Protein AF-A0A5M3WF74-F1 (afdb_monomer_lite)

Foldseek 3Di:
DPPLPAAALLLLLLQLLVVLCVVLVHQLARVQVQLCVQQVDRGHSVNNVCSNPCPVVVHRDDDDPSSLVSSCVSSVHDSLSSQQGDPPHDQQHWYDDPPPRDIDGNVRSVVVSPCQDQDPVRQVVVQVVCVVVVDHDDHDHDDDDDPVPDDDDDDPPDDDDDDDPDPDPPPPPDCDPVSVVVVVVVVVVVVCVVDVDDDDDD

Radius of gyration: 21.27 Å; chains: 1; bounding box: 53×51×51 Å

InterPro domains:
  IPR001387 Cro/C1-type, helix-turn-helix domain [cd00093] (16-82)
  IPR010982 Lambda repressor-like, DNA-binding domain superfamily [G3DSA:1.10.260.40] (2-89)

Sequence (202 aa):
MSESSTWTVNEVVSYRLALARRRAGLTQEEAAARFSEATGRKWTKNSVGAAERAREVGRLREFNAEELVAFGRVFGVPVAFFLLPPDDTGKDQEFHLGPDGQTVTRLSLLSSVLLFRPSSLFVDDANAATRVHGLSWSPAHPSWYRPEDDFVPEEPGVEYEPPRPTPAADDAGVIDGAQRLEVLRLLDRIRRVVSPQDEPPF

Organism: NCBI:txid150177

Secondary structure (DSSP, 8-state):
-----PEEHHHHHHHHHHHHHHHTT--HHHHHHHHHHHHSS---HHHHHHHHTTTTTT------HHHHHHHHHHHT--GGGGGSPPTTS-TT-EEEETTTTEEEEHHHHHHHHS-S---HHHHHHHHHHHHTTT----PPP-----GGGS-PPPPTT----PPPPP---TTS----HHHHHHHHHHHHHHHHHHS-------

Structure (mmCIF, N/CA/C/O backbone):
data_AF-A0A5M3WF74-F1
#
_entry.id   AF-A0A5M3WF74-F1
#
loop_
_atom_site.group_PDB
_atom_site.id
_atom_site.type_symbol
_atom_site.label_atom_id
_atom_site.label_alt_id
_atom_site.label_comp_id
_atom_site.label_asym_id
_atom_site.label_entity_id
_atom_site.label_seq_id
_atom_site.pdbx_PDB_ins_code
_atom_site.Cartn_x
_atom_site.Cartn_y
_atom_site.Cartn_z
_atom_site.occupancy
_atom_site.B_iso_or_equiv
_atom_site.auth_seq_id
_atom_site.auth_comp_id
_atom_site.auth_asym_id
_atom_site.auth_atom_id
_atom_site.pdbx_PDB_model_num
ATOM 1 N N . MET A 1 1 ? -0.705 31.476 -9.603 1.00 29.88 1 MET A N 1
ATOM 2 C CA . MET A 1 1 ? 0.291 30.466 -9.200 1.00 29.88 1 MET A CA 1
ATOM 3 C C . MET A 1 1 ? -0.481 29.347 -8.533 1.00 29.88 1 MET A C 1
ATOM 5 O O . MET A 1 1 ? -0.881 29.511 -7.392 1.00 29.88 1 MET A O 1
ATOM 9 N N . SER A 1 2 ? -0.839 28.301 -9.276 1.00 32.81 2 SER A N 1
ATOM 10 C CA . SER A 1 2 ? -1.456 27.112 -8.683 1.00 32.81 2 SER A CA 1
ATOM 11 C C . SER A 1 2 ? -0.407 26.451 -7.796 1.00 32.81 2 SER A C 1
ATOM 13 O O . SER A 1 2 ? 0.645 26.079 -8.314 1.00 32.81 2 SER A O 1
ATOM 15 N N . GLU A 1 3 ? -0.654 26.368 -6.487 1.00 36.88 3 GLU A N 1
ATOM 16 C CA . GLU A 1 3 ? 0.154 25.548 -5.581 1.00 36.88 3 GLU A CA 1
ATOM 17 C C . GLU A 1 3 ? 0.319 24.170 -6.222 1.00 36.88 3 GLU A C 1
ATOM 19 O O . GLU A 1 3 ? -0.668 23.481 -6.491 1.00 36.88 3 GLU A O 1
ATOM 24 N N . SER A 1 4 ? 1.559 23.788 -6.538 1.00 45.41 4 SER A N 1
ATOM 25 C CA . SER A 1 4 ? 1.858 22.402 -6.862 1.00 45.41 4 SER A CA 1
ATOM 26 C C . SER A 1 4 ? 1.465 21.604 -5.627 1.00 45.41 4 SER A C 1
ATOM 28 O O . SER A 1 4 ? 2.114 21.693 -4.590 1.00 45.41 4 SER A O 1
ATOM 30 N N . SER A 1 5 ? 0.336 20.910 -5.706 1.00 60.53 5 SER A N 1
ATOM 31 C CA . SER A 1 5 ? -0.154 20.025 -4.660 1.00 60.53 5 SER A CA 1
ATOM 32 C C . SER A 1 5 ? 0.866 18.900 -4.497 1.00 60.53 5 SER A C 1
ATOM 34 O O . SER A 1 5 ? 0.754 17.874 -5.167 1.00 60.53 5 SER A O 1
ATOM 36 N N . THR A 1 6 ? 1.892 19.094 -3.676 1.00 74.06 6 THR A N 1
ATOM 37 C CA . THR A 1 6 ? 2.921 18.080 -3.473 1.00 74.06 6 THR A CA 1
ATOM 38 C C . THR A 1 6 ? 2.372 16.983 -2.575 1.00 74.06 6 THR A C 1
ATOM 40 O O . THR A 1 6 ? 1.818 17.255 -1.515 1.00 74.06 6 THR A O 1
ATOM 43 N N . TRP A 1 7 ? 2.473 15.742 -3.038 1.00 82.19 7 TRP A N 1
ATOM 44 C CA . TRP A 1 7 ? 2.015 14.561 -2.314 1.00 82.19 7 TRP A CA 1
ATOM 45 C C . TRP A 1 7 ? 3.193 13.937 -1.577 1.00 82.19 7 TRP A C 1
ATOM 47 O O . TRP A 1 7 ? 4.272 13.822 -2.138 1.00 82.19 7 TRP A O 1
ATOM 57 N N . THR A 1 8 ? 3.004 13.444 -0.368 1.00 88.75 8 THR A N 1
ATOM 58 C CA . THR A 1 8 ? 3.901 12.448 0.229 1.00 88.75 8 THR A CA 1
ATOM 59 C C . THR A 1 8 ? 3.524 11.051 -0.266 1.00 88.75 8 THR A C 1
ATOM 61 O O . THR A 1 8 ? 2.369 10.790 -0.616 1.00 88.75 8 THR A O 1
ATOM 64 N N . VAL A 1 9 ? 4.466 10.106 -0.254 1.00 89.00 9 VAL A N 1
ATOM 65 C CA . VAL A 1 9 ? 4.156 8.704 -0.603 1.00 89.00 9 VAL A CA 1
ATOM 66 C C . VAL A 1 9 ? 3.110 8.099 0.345 1.00 89.00 9 VAL A C 1
ATOM 68 O O . VAL A 1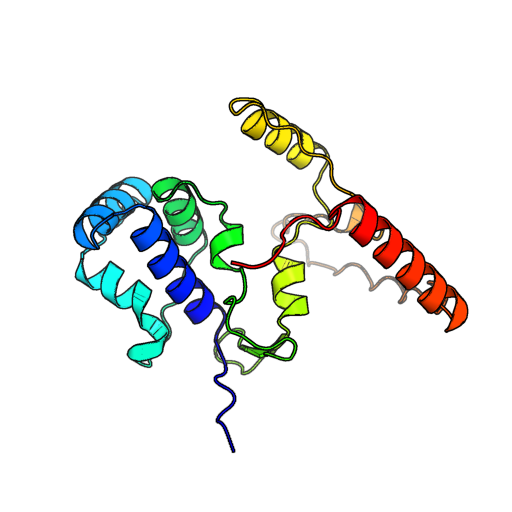 9 ? 2.234 7.358 -0.091 1.00 89.00 9 VAL A O 1
ATOM 71 N N . ASN A 1 10 ? 3.115 8.476 1.625 1.00 91.00 10 ASN A N 1
ATOM 72 C CA . ASN A 1 10 ? 2.077 8.048 2.567 1.00 91.00 10 ASN A CA 1
ATOM 73 C C . ASN A 1 10 ? 0.688 8.601 2.206 1.00 91.00 10 ASN A C 1
ATOM 75 O O . ASN A 1 10 ? -0.306 7.894 2.342 1.00 91.00 10 ASN A O 1
ATOM 79 N N . GLU A 1 11 ? 0.592 9.826 1.687 1.00 90.31 11 GLU A N 1
ATOM 80 C CA . GLU A 1 11 ? -0.683 10.355 1.187 1.00 90.31 11 GLU A CA 1
ATOM 81 C C . GLU A 1 11 ? -1.158 9.627 -0.074 1.00 90.31 11 GLU A C 1
ATOM 83 O O . GLU A 1 11 ? -2.366 9.450 -0.250 1.00 90.31 11 GLU A O 1
ATOM 88 N N . VAL A 1 12 ? -0.236 9.147 -0.919 1.00 90.81 12 VAL A N 1
ATOM 89 C CA . VAL A 1 12 ? -0.576 8.253 -2.040 1.00 90.81 12 VAL A CA 1
ATOM 90 C C . VAL A 1 12 ? -1.208 6.966 -1.511 1.00 90.81 12 VAL A C 1
ATOM 92 O O . VAL A 1 12 ? -2.287 6.585 -1.973 1.00 90.81 12 VAL A O 1
ATOM 95 N N . VAL A 1 13 ? -0.605 6.348 -0.489 1.00 93.81 13 VAL A N 1
ATOM 96 C CA . VAL A 1 13 ? -1.157 5.153 0.169 1.00 93.81 13 VAL A CA 1
ATOM 97 C C . VAL A 1 13 ? -2.540 5.440 0.754 1.00 93.81 13 VAL A C 1
ATOM 99 O O . VAL A 1 13 ? -3.473 4.684 0.491 1.00 93.81 13 VAL A O 1
ATOM 102 N N . SER A 1 14 ? -2.717 6.549 1.479 1.00 93.50 14 SER A N 1
ATOM 103 C CA . SER A 1 14 ? -4.014 6.969 2.031 1.00 93.50 14 SER A CA 1
ATOM 104 C C . SER A 1 14 ? -5.096 7.124 0.964 1.00 93.50 14 SER A C 1
ATOM 106 O O . SER A 1 14 ? -6.211 6.618 1.123 1.00 93.50 14 SER A O 1
ATOM 108 N N . TYR A 1 15 ? -4.769 7.786 -0.147 1.00 91.56 15 TYR A N 1
ATOM 109 C CA . TYR A 1 15 ? -5.686 7.963 -1.270 1.00 91.56 15 TYR A CA 1
ATOM 110 C C . TYR A 1 15 ? -6.065 6.624 -1.908 1.00 91.56 15 TYR A C 1
ATOM 112 O O . TYR A 1 15 ? -7.250 6.341 -2.119 1.00 91.56 15 TYR A O 1
ATOM 120 N N . ARG A 1 16 ? -5.075 5.764 -2.174 1.00 92.31 16 ARG A N 1
ATOM 121 C CA . ARG A 1 16 ? -5.304 4.438 -2.760 1.00 92.31 16 ARG A CA 1
ATOM 122 C C . ARG A 1 16 ? -6.073 3.524 -1.799 1.00 92.31 16 ARG A C 1
ATOM 124 O O . ARG A 1 16 ? -6.941 2.786 -2.257 1.00 92.31 16 ARG A O 1
ATOM 131 N N . LEU A 1 17 ? -5.858 3.629 -0.488 1.00 95.25 17 LEU A N 1
ATOM 132 C CA . LEU A 1 17 ? -6.633 2.934 0.546 1.00 95.25 17 LEU A CA 1
ATOM 133 C C . LEU A 1 17 ? -8.116 3.322 0.499 1.00 95.25 17 LEU A C 1
ATOM 135 O O . LEU A 1 17 ? -8.983 2.448 0.417 1.00 95.25 17 LEU A O 1
ATOM 139 N N . ALA A 1 18 ? -8.411 4.624 0.473 1.00 92.62 18 ALA A N 1
ATOM 140 C CA . ALA A 1 18 ? -9.782 5.119 0.370 1.00 92.62 18 ALA A CA 1
ATOM 141 C C . ALA A 1 18 ? -10.462 4.640 -0.924 1.00 92.62 18 ALA A C 1
ATOM 143 O O . ALA A 1 18 ? -11.626 4.230 -0.910 1.00 92.62 18 ALA A O 1
ATOM 144 N N . LEU A 1 19 ? -9.730 4.661 -2.040 1.00 88.25 19 LEU A N 1
ATOM 145 C CA . LEU A 1 19 ? -10.210 4.182 -3.332 1.00 88.25 19 LEU A CA 1
ATOM 146 C C . LEU A 1 19 ? -10.482 2.669 -3.322 1.00 88.25 19 LEU A C 1
ATOM 148 O O . LEU A 1 19 ? -11.546 2.248 -3.775 1.00 88.25 19 LEU A O 1
ATOM 152 N N . ALA A 1 20 ? -9.564 1.860 -2.786 1.00 88.69 20 ALA A N 1
ATOM 153 C CA . ALA A 1 20 ? -9.715 0.408 -2.683 1.00 88.69 20 ALA A CA 1
ATOM 154 C C . ALA A 1 20 ? -10.944 0.030 -1.850 1.00 88.69 20 ALA A C 1
ATOM 156 O O . ALA A 1 20 ? -11.772 -0.760 -2.306 1.00 88.69 20 ALA A O 1
ATOM 157 N N . ARG A 1 21 ? -11.129 0.660 -0.680 1.00 95.19 21 ARG A N 1
ATOM 158 C CA . ARG A 1 21 ? -12.307 0.412 0.161 1.00 95.19 21 ARG A CA 1
ATOM 159 C C . ARG A 1 21 ? -13.606 0.735 -0.573 1.00 95.19 21 ARG A C 1
ATOM 161 O O . ARG A 1 21 ? -14.539 -0.066 -0.541 1.00 95.19 21 ARG A O 1
ATOM 168 N N . ARG A 1 22 ? -13.674 1.898 -1.233 1.00 89.50 22 ARG A N 1
ATOM 169 C CA . ARG A 1 22 ? -14.864 2.313 -1.996 1.00 89.50 22 ARG A CA 1
ATOM 170 C C . ARG A 1 22 ? -15.169 1.338 -3.137 1.00 89.50 22 ARG A C 1
ATOM 172 O O . ARG A 1 22 ? -16.329 0.990 -3.316 1.00 89.50 22 ARG A O 1
ATOM 179 N N . ARG A 1 23 ? -14.147 0.854 -3.856 1.00 84.50 23 ARG A N 1
ATOM 180 C CA . ARG A 1 23 ? -14.294 -0.169 -4.912 1.00 84.50 23 ARG A CA 1
ATOM 181 C C . ARG A 1 23 ? -14.781 -1.512 -4.372 1.00 84.50 23 ARG A C 1
ATOM 183 O O . ARG A 1 23 ? -15.574 -2.171 -5.031 1.00 84.50 23 ARG A O 1
ATOM 190 N N . ALA A 1 24 ? -14.352 -1.886 -3.170 1.00 79.44 24 ALA A N 1
ATOM 191 C CA . ALA A 1 24 ? -14.816 -3.090 -2.488 1.00 79.44 24 ALA A CA 1
ATOM 192 C C . ALA A 1 24 ? -16.237 -2.957 -1.899 1.00 79.44 24 ALA A C 1
ATOM 194 O O . ALA A 1 24 ? -16.749 -3.923 -1.339 1.00 79.44 24 ALA A O 1
ATOM 195 N N . GLY A 1 25 ? -16.866 -1.775 -1.980 1.00 85.62 25 GLY A N 1
ATOM 196 C CA . GLY A 1 25 ? -18.206 -1.528 -1.439 1.00 85.62 25 GLY A CA 1
ATOM 197 C C . GLY A 1 25 ? -18.290 -1.583 0.089 1.00 85.62 25 GLY A C 1
ATOM 198 O O . GLY A 1 25 ? -19.386 -1.673 0.630 1.00 85.62 25 GLY A O 1
ATOM 199 N N . LEU A 1 26 ? -17.154 -1.531 0.792 1.00 88.19 26 LEU A N 1
ATOM 200 C CA . LEU A 1 26 ? -17.109 -1.678 2.246 1.00 88.19 26 LEU A CA 1
ATOM 201 C C . LEU A 1 26 ? -17.274 -0.334 2.948 1.00 88.19 26 LEU A C 1
ATOM 203 O O . LEU A 1 26 ? -16.684 0.679 2.563 1.00 88.19 26 LEU A O 1
ATOM 207 N N . THR A 1 27 ? -18.004 -0.327 4.053 1.00 94.12 27 THR A N 1
ATOM 208 C CA . THR A 1 27 ? -17.975 0.767 5.023 1.00 94.12 27 THR A CA 1
ATOM 209 C C . THR A 1 27 ? -16.634 0.793 5.768 1.00 94.12 27 THR A C 1
ATOM 211 O O . THR A 1 27 ? -15.878 -0.179 5.791 1.00 94.12 27 THR A O 1
ATOM 214 N N . GLN A 1 28 ? -16.309 1.923 6.403 1.00 95.12 28 GLN A N 1
ATOM 215 C CA . GLN A 1 28 ? -15.097 2.033 7.232 1.00 95.12 28 GLN A CA 1
ATOM 216 C C . GLN A 1 28 ? -15.119 1.079 8.436 1.00 95.12 28 GLN A C 1
ATOM 218 O O . GLN A 1 28 ? -14.067 0.665 8.910 1.00 95.12 28 GLN A O 1
ATOM 223 N N . GLU A 1 29 ? -16.306 0.733 8.930 1.00 96.12 29 GLU A N 1
ATOM 224 C CA . GLU A 1 29 ? -16.485 -0.195 10.046 1.00 96.12 29 GLU A CA 1
ATOM 225 C C . GLU A 1 29 ? -16.236 -1.645 9.621 1.00 96.12 29 GLU A C 1
ATOM 227 O O . GLU A 1 29 ? -15.467 -2.350 10.272 1.00 96.12 29 GLU A O 1
ATOM 232 N N . GLU A 1 30 ? -16.775 -2.061 8.474 1.00 94.06 30 GLU A N 1
ATOM 233 C CA . GLU A 1 30 ? -16.498 -3.383 7.901 1.00 94.06 30 GLU A CA 1
ATOM 234 C C . GLU A 1 30 ? -15.021 -3.538 7.523 1.00 94.06 30 GLU A C 1
ATOM 236 O O . GLU A 1 30 ? -14.415 -4.572 7.805 1.00 94.06 30 GLU A O 1
ATOM 241 N N . ALA A 1 31 ? -14.415 -2.503 6.930 1.00 96.06 31 ALA A N 1
ATOM 242 C CA . ALA A 1 31 ? -12.985 -2.500 6.634 1.00 96.06 31 ALA A CA 1
ATOM 243 C C . ALA A 1 31 ? -12.149 -2.633 7.918 1.00 96.06 31 ALA A C 1
ATOM 245 O O . ALA A 1 31 ? -11.220 -3.435 7.961 1.00 96.06 31 ALA A O 1
ATOM 246 N N . ALA A 1 32 ? -12.514 -1.918 8.987 1.00 97.44 32 ALA A N 1
ATOM 247 C CA . ALA A 1 32 ? -11.837 -2.020 10.277 1.00 97.44 32 ALA A CA 1
ATOM 248 C C . ALA A 1 32 ? -11.926 -3.430 10.882 1.00 97.44 32 ALA A C 1
ATOM 250 O O . ALA A 1 32 ? -10.927 -3.938 11.393 1.00 97.44 32 ALA A O 1
ATOM 251 N N . ALA A 1 33 ? -13.087 -4.085 10.800 1.00 97.56 33 ALA A N 1
ATOM 252 C CA . ALA A 1 33 ? -13.239 -5.463 11.263 1.00 97.56 33 ALA A CA 1
ATOM 253 C C . ALA A 1 33 ? -12.300 -6.412 10.496 1.00 97.56 33 ALA A C 1
ATOM 255 O O . ALA A 1 33 ? -11.523 -7.141 11.113 1.00 97.56 33 ALA A O 1
ATOM 256 N N . ARG A 1 34 ? -12.283 -6.321 9.159 1.00 97.50 34 ARG A N 1
ATOM 257 C CA . ARG A 1 34 ? -11.425 -7.158 8.301 1.00 97.50 34 ARG A CA 1
ATOM 258 C C . ARG A 1 34 ? -9.934 -6.889 8.500 1.00 97.50 34 ARG A C 1
ATOM 260 O O . ARG A 1 34 ? -9.142 -7.824 8.532 1.00 97.50 34 ARG A O 1
ATOM 267 N N . PHE A 1 35 ? -9.531 -5.629 8.664 1.00 97.25 35 PHE A N 1
ATOM 268 C CA . PHE A 1 35 ? -8.141 -5.295 8.985 1.00 97.25 35 PHE A CA 1
ATOM 269 C C . PHE A 1 35 ? -7.732 -5.821 10.353 1.00 97.25 35 PHE A C 1
ATOM 271 O O . PHE A 1 35 ? -6.596 -6.264 10.515 1.00 97.25 35 PHE A O 1
ATOM 278 N N . SER A 1 36 ? -8.642 -5.797 11.330 1.00 96.75 36 SER A N 1
ATOM 279 C CA . SER A 1 36 ? -8.344 -6.320 12.661 1.00 96.75 36 SER A CA 1
ATOM 280 C C . SER A 1 36 ? -8.064 -7.813 12.632 1.00 96.75 36 SER A C 1
ATOM 282 O O . SER A 1 36 ? -7.094 -8.270 13.229 1.00 96.75 36 SER A O 1
ATOM 284 N N . GLU A 1 37 ? -8.869 -8.554 11.875 1.00 95.81 37 GLU A N 1
ATOM 285 C CA . GLU A 1 37 ? -8.660 -9.979 11.636 1.00 95.81 37 GLU A CA 1
ATOM 286 C C . GLU A 1 37 ? -7.351 -10.244 10.875 1.00 95.81 37 GLU A C 1
ATOM 288 O O . GLU A 1 37 ? -6.552 -11.079 11.289 1.00 95.81 37 GLU A O 1
ATOM 293 N N . ALA A 1 38 ? -7.086 -9.494 9.800 1.00 93.88 38 ALA A N 1
ATOM 294 C CA . ALA A 1 38 ? -5.914 -9.710 8.953 1.00 93.88 38 ALA A CA 1
ATOM 295 C C . ALA A 1 38 ? -4.580 -9.339 9.625 1.00 93.88 38 ALA A C 1
ATOM 297 O O . ALA A 1 38 ? -3.559 -9.948 9.319 1.00 93.88 38 ALA A O 1
ATOM 298 N N . THR A 1 39 ? -4.574 -8.334 10.506 1.00 93.25 39 THR A N 1
ATOM 299 C CA . THR A 1 39 ? -3.349 -7.809 11.139 1.00 93.25 39 THR A CA 1
ATOM 300 C C . THR A 1 39 ? -3.151 -8.261 12.584 1.00 93.25 39 THR A C 1
ATOM 302 O O . THR A 1 39 ? -2.098 -7.982 13.155 1.00 93.25 39 THR A O 1
ATOM 305 N N . GLY A 1 40 ? -4.169 -8.858 13.215 1.00 92.88 40 GLY A N 1
ATOM 306 C CA . GLY A 1 40 ? -4.184 -9.150 14.653 1.00 92.88 40 GLY A CA 1
ATOM 307 C C . GLY A 1 40 ? -4.202 -7.906 15.557 1.00 92.88 40 GLY A C 1
ATOM 308 O O . GLY A 1 40 ? -4.161 -8.030 16.780 1.00 92.88 40 GLY A O 1
ATOM 309 N N . ARG A 1 41 ? -4.261 -6.695 14.984 1.00 92.94 41 ARG A N 1
ATOM 310 C CA . ARG A 1 41 ? -4.257 -5.408 15.696 1.00 92.94 41 ARG A CA 1
ATOM 311 C C . ARG A 1 41 ? -5.632 -4.766 15.633 1.00 92.94 41 ARG A C 1
ATOM 313 O O . ARG A 1 41 ? -6.317 -4.858 14.627 1.00 92.94 41 ARG A O 1
ATOM 320 N N . LYS A 1 42 ? -6.038 -4.046 16.678 1.00 94.50 42 LYS A N 1
ATOM 321 C CA . LYS A 1 42 ? -7.355 -3.396 16.699 1.00 94.50 42 LYS A CA 1
ATOM 322 C C . LYS A 1 42 ? -7.418 -2.222 15.713 1.00 94.50 42 LYS A C 1
ATOM 324 O O . LYS A 1 42 ? -6.857 -1.160 15.975 1.00 94.50 42 LYS A O 1
ATOM 329 N N . TRP A 1 43 ? -8.190 -2.384 14.643 1.00 96.88 43 TRP A N 1
ATOM 330 C CA . TRP A 1 43 ? -8.645 -1.298 13.779 1.00 96.88 43 TRP A CA 1
ATOM 331 C C . TRP A 1 43 ? -10.056 -0.862 14.177 1.00 96.88 43 TRP A C 1
ATOM 333 O O . TRP A 1 43 ? -10.897 -1.658 14.583 1.00 96.88 43 TRP A O 1
ATOM 343 N N . THR A 1 44 ? -10.329 0.434 14.066 1.00 96.81 44 THR A N 1
ATOM 344 C CA . THR A 1 44 ? -11.645 1.024 14.331 1.00 96.81 44 THR A CA 1
ATOM 345 C C . THR A 1 44 ? -12.103 1.820 13.119 1.00 96.81 44 THR A C 1
ATOM 347 O O . THR A 1 44 ? -11.282 2.268 12.319 1.00 96.81 44 THR A O 1
ATOM 350 N N . LYS A 1 45 ? -13.409 2.083 13.016 1.00 96.19 45 LYS A N 1
ATOM 351 C CA . LYS A 1 45 ? -13.961 3.012 12.018 1.00 96.19 45 LYS A CA 1
ATOM 352 C C . LYS A 1 45 ? -13.185 4.338 11.976 1.00 96.19 45 LYS A C 1
ATOM 354 O O . LYS A 1 45 ? -12.862 4.837 10.902 1.00 96.19 45 LYS A O 1
ATOM 359 N N . ASN A 1 46 ? -12.826 4.870 13.147 1.00 92.88 46 ASN A N 1
ATOM 360 C CA . ASN A 1 46 ? -12.071 6.116 13.264 1.00 92.88 46 ASN A CA 1
ATOM 361 C C . ASN A 1 46 ? -10.628 5.981 12.761 1.00 92.88 46 ASN A C 1
ATOM 363 O O . ASN A 1 46 ? -10.154 6.885 12.078 1.00 92.88 46 ASN A O 1
ATOM 367 N N . SER A 1 47 ? -9.936 4.872 13.055 1.00 92.62 47 SER A N 1
ATOM 368 C CA . SER A 1 47 ? -8.559 4.669 12.580 1.00 92.62 47 SER A CA 1
ATOM 369 C C . SER A 1 47 ? -8.498 4.445 11.068 1.00 92.62 47 SER A C 1
ATOM 371 O O . SER A 1 47 ? -7.583 4.954 10.428 1.00 92.62 47 SER A O 1
ATOM 373 N N . VAL A 1 48 ? -9.498 3.776 10.480 1.00 94.12 48 VAL A N 1
ATOM 374 C CA . VAL A 1 48 ? -9.652 3.687 9.017 1.00 94.12 48 VAL A CA 1
ATOM 375 C C . VAL A 1 48 ? -9.922 5.069 8.425 1.00 94.12 48 VAL A C 1
ATOM 377 O O . VAL A 1 48 ? -9.242 5.483 7.493 1.00 94.12 48 VAL A O 1
ATOM 380 N N . GLY A 1 49 ? -10.856 5.831 9.000 1.00 91.19 49 GLY A N 1
ATOM 381 C CA . GLY A 1 49 ? -11.153 7.184 8.528 1.00 91.19 49 GLY A CA 1
ATOM 382 C C . GLY A 1 49 ? -9.962 8.142 8.613 1.00 91.19 49 GLY A C 1
ATOM 383 O O . GLY A 1 49 ? -9.782 8.963 7.719 1.00 91.19 49 GLY A O 1
ATOM 384 N N . ALA A 1 50 ? -9.133 8.027 9.652 1.00 90.19 50 ALA A N 1
ATOM 385 C CA . ALA A 1 50 ? -7.886 8.778 9.768 1.00 90.19 50 ALA A CA 1
ATOM 386 C C . ALA A 1 50 ? -6.849 8.332 8.725 1.00 90.19 50 ALA A C 1
ATOM 388 O O . ALA A 1 50 ? -6.211 9.179 8.106 1.00 90.19 50 ALA A O 1
ATOM 389 N N . ALA A 1 51 ? -6.718 7.023 8.488 1.00 92.56 51 ALA A N 1
ATOM 390 C CA . ALA A 1 51 ? -5.813 6.480 7.477 1.00 92.56 51 ALA A CA 1
ATOM 391 C C . ALA A 1 51 ? -6.194 6.906 6.049 1.00 92.56 51 ALA A C 1
ATOM 393 O O . ALA A 1 51 ? -5.312 7.156 5.237 1.00 92.56 51 ALA A O 1
ATOM 394 N N . GLU A 1 52 ? -7.485 7.044 5.745 1.00 92.50 52 GLU A N 1
ATOM 395 C CA . GLU A 1 52 ? -7.976 7.484 4.429 1.00 92.50 52 GLU A CA 1
ATOM 396 C C . GLU A 1 52 ? -7.788 8.983 4.166 1.00 92.50 52 GLU A C 1
ATOM 398 O O . GLU A 1 52 ? -7.749 9.398 3.011 1.00 92.50 52 GLU A O 1
ATOM 403 N N . ARG A 1 53 ? -7.688 9.800 5.222 1.00 85.06 53 ARG A N 1
ATOM 404 C CA . ARG A 1 53 ? -7.693 11.271 5.146 1.00 85.06 53 ARG A CA 1
ATOM 405 C C . ARG A 1 53 ? -6.383 11.914 5.602 1.00 85.06 53 ARG A C 1
ATOM 407 O O . ARG A 1 53 ? -6.398 13.073 6.008 1.00 85.06 53 ARG A O 1
ATOM 414 N N . ALA A 1 54 ? -5.255 11.201 5.547 1.00 77.44 54 ALA A N 1
ATOM 415 C CA . ALA A 1 54 ? -3.968 11.723 6.033 1.00 77.44 54 ALA A CA 1
ATOM 416 C C . ALA A 1 54 ? -3.625 13.109 5.448 1.00 77.44 54 ALA A C 1
ATOM 418 O O . ALA A 1 54 ? -3.147 13.982 6.168 1.00 77.44 54 ALA A O 1
ATOM 419 N N . ARG A 1 55 ? -3.997 13.336 4.183 1.00 71.88 55 ARG A N 1
ATOM 420 C CA . ARG A 1 55 ? -3.835 14.612 3.482 1.00 71.88 55 ARG A CA 1
ATOM 421 C C . ARG A 1 55 ? -4.713 15.754 4.012 1.00 71.88 55 ARG A C 1
ATOM 423 O O . ARG A 1 55 ? -4.274 16.893 4.073 1.00 71.88 55 ARG A O 1
ATOM 430 N N . GLU A 1 56 ? -5.963 15.477 4.379 1.00 70.88 56 GLU A N 1
ATOM 431 C CA . GLU A 1 56 ? -6.920 16.515 4.806 1.00 70.88 56 GLU A CA 1
ATOM 432 C C . GLU A 1 56 ? -6.642 17.007 6.231 1.00 70.88 56 GLU A C 1
ATOM 434 O O . GLU A 1 56 ? -6.970 18.136 6.583 1.00 70.88 56 GLU A O 1
ATOM 439 N N . VAL A 1 57 ? -6.051 16.149 7.065 1.00 65.62 57 VAL A N 1
ATOM 440 C CA . VAL A 1 57 ? -5.863 16.404 8.502 1.00 65.62 57 VAL A CA 1
ATOM 441 C C . VAL A 1 57 ? -4.472 16.987 8.802 1.00 65.62 57 VAL A C 1
ATOM 443 O O . VAL A 1 57 ? -4.185 17.337 9.945 1.00 65.62 57 VAL A O 1
ATOM 446 N N . GLY A 1 58 ? -3.592 17.101 7.798 1.00 60.88 58 GLY A N 1
ATOM 447 C CA . GLY A 1 58 ? -2.241 17.660 7.946 1.00 60.88 58 GLY A CA 1
ATOM 448 C C . GLY A 1 58 ? -1.303 16.832 8.833 1.00 60.88 58 GLY A C 1
ATOM 449 O O . GLY A 1 58 ? -0.228 17.299 9.203 1.00 60.88 58 GLY A O 1
ATOM 450 N N . ARG A 1 59 ? -1.698 15.605 9.202 1.00 65.38 59 ARG A N 1
ATOM 451 C CA . ARG A 1 59 ? -0.885 14.680 9.996 1.00 65.38 59 ARG A CA 1
ATOM 452 C C . ARG A 1 59 ? -0.484 13.500 9.126 1.00 65.38 59 ARG A C 1
ATOM 454 O O . ARG A 1 59 ? -1.332 12.694 8.747 1.00 65.38 59 ARG A O 1
ATOM 461 N N . LEU A 1 60 ? 0.818 13.381 8.876 1.00 70.06 60 LEU A N 1
ATOM 462 C CA . LEU A 1 60 ? 1.398 12.267 8.137 1.00 70.06 60 LEU A CA 1
ATOM 463 C C . LEU A 1 60 ? 1.122 10.957 8.891 1.00 70.06 60 LEU A C 1
ATOM 465 O O . LEU A 1 60 ? 1.661 10.720 9.974 1.00 70.06 60 LEU A O 1
ATOM 469 N N . ARG A 1 61 ? 0.234 10.123 8.346 1.00 87.06 61 ARG A N 1
ATOM 470 C CA . ARG A 1 61 ? 0.050 8.744 8.801 1.00 87.06 61 ARG A CA 1
ATOM 471 C C . ARG A 1 61 ? 1.032 7.878 8.032 1.00 87.06 61 ARG A C 1
ATOM 473 O O . ARG A 1 61 ? 0.907 7.745 6.825 1.00 87.06 61 ARG A O 1
ATOM 480 N N . GLU A 1 62 ? 1.981 7.288 8.737 1.00 89.56 62 GLU A N 1
ATOM 481 C CA . GLU A 1 62 ? 2.889 6.304 8.151 1.00 89.56 62 GLU A CA 1
ATOM 482 C C . GLU A 1 62 ? 2.194 4.955 8.004 1.00 89.56 62 GLU A C 1
ATOM 484 O O . GLU A 1 62 ? 1.348 4.618 8.833 1.00 89.56 62 GLU A O 1
ATOM 489 N N . PHE A 1 63 ? 2.556 4.189 6.981 1.00 92.38 63 PHE A N 1
ATOM 490 C CA . PHE A 1 63 ? 2.076 2.825 6.778 1.00 92.38 63 PHE A CA 1
ATOM 491 C C . PHE A 1 63 ? 3.247 1.855 6.785 1.00 92.38 63 PHE A C 1
ATOM 493 O O . PHE A 1 63 ? 4.279 2.121 6.171 1.00 92.38 63 PHE A O 1
ATOM 500 N N . ASN A 1 64 ? 3.086 0.723 7.464 1.00 92.62 64 ASN A N 1
ATOM 501 C CA . ASN A 1 64 ? 4.104 -0.321 7.479 1.00 92.62 64 ASN A CA 1
ATOM 502 C C . ASN A 1 64 ? 3.808 -1.432 6.453 1.00 92.62 64 ASN A C 1
ATOM 504 O O . ASN A 1 64 ? 2.711 -1.526 5.900 1.00 92.62 64 ASN A O 1
ATOM 508 N N . ALA A 1 65 ? 4.797 -2.291 6.192 1.00 92.62 65 ALA A N 1
ATOM 509 C CA . ALA A 1 65 ? 4.671 -3.356 5.195 1.00 92.62 65 ALA A CA 1
ATOM 510 C C . ALA A 1 65 ? 3.527 -4.341 5.505 1.00 92.62 65 ALA A C 1
ATOM 512 O O . ALA A 1 65 ? 2.793 -4.740 4.602 1.00 92.62 65 ALA A O 1
ATOM 513 N N . GLU A 1 66 ? 3.331 -4.696 6.778 1.00 93.75 66 GLU A N 1
ATOM 514 C CA . GLU A 1 66 ? 2.247 -5.592 7.202 1.00 93.75 66 GLU A CA 1
ATOM 515 C C . GLU A 1 66 ? 0.865 -4.995 6.913 1.00 93.75 66 GLU A C 1
ATOM 517 O O . GLU A 1 66 ? -0.040 -5.707 6.482 1.00 93.75 66 GLU A O 1
ATOM 522 N N . GLU A 1 67 ? 0.698 -3.688 7.125 1.00 95.31 67 GLU A N 1
ATOM 523 C CA . GLU A 1 67 ? -0.535 -2.966 6.815 1.00 95.31 67 GLU A CA 1
ATOM 524 C C . GLU A 1 67 ? -0.812 -2.997 5.312 1.00 95.31 67 GLU A C 1
ATOM 526 O O . GLU A 1 67 ? -1.919 -3.348 4.910 1.00 95.31 67 GLU A O 1
ATOM 531 N N . LEU A 1 68 ? 0.194 -2.727 4.473 1.00 95.56 68 LEU A N 1
ATOM 532 C CA . LEU A 1 68 ? 0.035 -2.775 3.017 1.00 95.56 68 LEU A CA 1
ATOM 533 C C . LEU A 1 68 ? -0.361 -4.173 2.518 1.00 95.56 68 LEU A C 1
ATOM 535 O O . LEU A 1 68 ? -1.252 -4.302 1.673 1.00 95.56 68 LEU A O 1
ATOM 539 N N . VAL A 1 69 ? 0.253 -5.227 3.064 1.00 94.00 69 VAL A N 1
ATOM 540 C CA . VAL A 1 69 ? -0.100 -6.622 2.750 1.00 94.00 69 VAL A CA 1
ATOM 541 C C . VAL A 1 69 ? -1.525 -6.940 3.204 1.00 94.00 69 VAL A C 1
ATOM 543 O O . VAL A 1 69 ? -2.302 -7.524 2.444 1.00 94.00 69 VAL A O 1
ATOM 546 N N . ALA A 1 70 ? -1.905 -6.524 4.414 1.00 95.62 70 ALA A N 1
ATOM 547 C CA . ALA A 1 70 ? -3.252 -6.732 4.929 1.00 95.62 70 ALA A CA 1
ATOM 548 C C . ALA A 1 70 ? -4.307 -6.007 4.084 1.00 95.62 70 ALA A C 1
ATOM 550 O O . ALA A 1 70 ? -5.346 -6.591 3.776 1.00 95.62 70 ALA A O 1
ATOM 551 N N . PHE A 1 71 ? -4.037 -4.772 3.651 1.00 95.81 71 PHE A N 1
ATOM 552 C CA . PHE A 1 71 ? -4.929 -4.036 2.756 1.00 95.81 71 PHE A CA 1
ATOM 553 C C . PHE A 1 71 ? -5.089 -4.763 1.422 1.00 95.81 71 PHE A C 1
ATOM 555 O O . PHE A 1 71 ? -6.215 -4.960 0.964 1.00 95.81 71 PHE A O 1
ATOM 562 N N . GLY A 1 72 ? -3.981 -5.219 0.832 1.00 90.62 72 GLY A N 1
ATOM 563 C CA . GLY A 1 72 ? -4.005 -5.982 -0.413 1.00 90.62 72 GLY A CA 1
ATOM 564 C C . GLY A 1 72 ? -4.863 -7.240 -0.300 1.00 90.62 72 GLY A C 1
ATOM 565 O O . GLY A 1 72 ? -5.742 -7.470 -1.130 1.00 90.62 72 GLY A O 1
ATOM 566 N N . ARG A 1 73 ? -4.699 -7.998 0.791 1.00 91.06 73 ARG A N 1
ATOM 567 C CA . ARG A 1 73 ? -5.496 -9.200 1.071 1.00 91.06 73 ARG A CA 1
ATOM 568 C C . ARG A 1 73 ? -6.980 -8.893 1.276 1.00 91.06 73 ARG A C 1
ATOM 570 O O . ARG A 1 73 ? -7.821 -9.595 0.725 1.00 91.06 73 ARG A O 1
ATOM 577 N N . VAL A 1 74 ? -7.313 -7.870 2.064 1.00 93.12 74 VAL A N 1
ATOM 578 C CA . VAL A 1 74 ? -8.709 -7.529 2.397 1.00 93.12 74 VAL A CA 1
ATOM 579 C C . VAL A 1 74 ? -9.485 -7.016 1.184 1.00 93.12 74 VAL A C 1
ATOM 581 O O . VAL A 1 74 ? -10.681 -7.295 1.071 1.00 93.12 74 VAL A O 1
ATOM 584 N N . PHE A 1 75 ? -8.825 -6.288 0.281 1.00 89.69 75 PHE A N 1
ATOM 585 C CA . PHE A 1 75 ? -9.466 -5.710 -0.904 1.00 89.69 75 PHE A CA 1
ATOM 586 C C . PHE A 1 75 ? -9.246 -6.504 -2.195 1.00 89.69 75 PHE A C 1
ATOM 588 O O . PHE A 1 75 ? -9.826 -6.146 -3.216 1.00 89.69 75 PHE A O 1
ATOM 595 N N . GLY A 1 76 ? -8.427 -7.557 -2.172 1.00 81.88 76 GLY A N 1
ATOM 596 C CA . GLY A 1 76 ? -8.101 -8.338 -3.366 1.00 81.88 76 GLY A CA 1
ATOM 597 C C . GLY A 1 76 ? -7.298 -7.545 -4.402 1.00 81.88 76 GLY A C 1
ATOM 598 O O . GLY A 1 76 ? -7.531 -7.690 -5.599 1.00 81.88 76 GLY A O 1
ATOM 599 N N . VAL A 1 77 ? -6.378 -6.682 -3.954 1.00 82.12 77 VAL A N 1
ATOM 600 C CA . VAL A 1 77 ? -5.507 -5.878 -4.830 1.00 82.12 77 VAL A CA 1
ATOM 601 C C . VAL A 1 77 ? -4.026 -6.151 -4.540 1.00 82.12 77 VAL A C 1
ATOM 603 O O . VAL A 1 77 ? -3.673 -6.441 -3.396 1.00 82.12 77 VAL A O 1
ATOM 606 N N . PRO A 1 78 ? -3.125 -6.039 -5.533 1.00 83.69 78 PRO A N 1
ATOM 607 C CA . PRO A 1 78 ? -1.687 -6.156 -5.294 1.00 83.69 78 PRO A CA 1
ATOM 608 C C . PRO A 1 78 ? -1.179 -5.071 -4.337 1.00 83.69 78 PRO A C 1
ATOM 610 O O . PRO A 1 78 ? -1.641 -3.937 -4.408 1.00 83.69 78 PRO A O 1
ATOM 613 N N . VAL A 1 79 ? -0.162 -5.362 -3.519 1.00 86.25 79 VAL A N 1
ATOM 614 C CA . VAL A 1 79 ? 0.486 -4.360 -2.637 1.00 86.25 79 VAL A CA 1
ATOM 615 C C . VAL A 1 79 ? 0.955 -3.131 -3.424 1.00 86.25 79 VAL A C 1
ATOM 617 O O . VAL A 1 79 ? 0.742 -1.994 -3.006 1.00 86.25 79 VAL A O 1
ATOM 620 N N . ALA A 1 80 ? 1.500 -3.372 -4.618 1.00 85.44 80 ALA A N 1
ATOM 621 C CA . ALA A 1 80 ? 1.884 -2.368 -5.605 1.00 85.44 80 ALA A CA 1
ATOM 622 C C . ALA A 1 80 ? 0.800 -1.302 -5.863 1.00 85.44 80 ALA A C 1
ATOM 624 O O . ALA A 1 80 ? 1.123 -0.137 -6.079 1.00 85.44 80 ALA A O 1
ATOM 625 N N . PHE A 1 81 ? -0.486 -1.668 -5.788 1.00 84.19 81 PHE A N 1
ATOM 626 C CA . PHE A 1 81 ? -1.607 -0.753 -5.999 1.00 84.19 81 PHE A CA 1
ATOM 627 C C . PHE A 1 81 ? -1.554 0.476 -5.082 1.00 84.19 81 PHE A C 1
ATOM 629 O O . PHE A 1 81 ? -1.876 1.581 -5.519 1.00 84.19 81 PHE A O 1
ATOM 636 N N . PHE A 1 82 ? -1.126 0.304 -3.828 1.00 90.75 82 PHE A N 1
ATOM 637 C CA . PHE A 1 82 ? -1.089 1.388 -2.843 1.00 90.75 82 PHE A CA 1
ATOM 638 C C . PHE A 1 82 ? 0.034 2.398 -3.086 1.00 90.75 82 PHE A C 1
ATOM 640 O O . PHE A 1 82 ? 0.005 3.483 -2.518 1.00 90.75 82 PHE A O 1
ATOM 647 N N . LEU A 1 83 ? 0.989 2.065 -3.953 1.00 90.50 83 LEU A N 1
ATOM 648 C CA . LEU A 1 83 ? 2.124 2.914 -4.309 1.00 90.50 83 LEU A CA 1
ATOM 649 C C . LEU A 1 83 ? 1.960 3.558 -5.695 1.00 90.50 83 LEU A C 1
ATOM 651 O O . LEU A 1 83 ? 2.807 4.342 -6.117 1.00 90.50 83 LEU A O 1
ATOM 655 N N . LEU A 1 84 ? 0.872 3.255 -6.414 1.00 85.25 84 LEU A N 1
ATOM 656 C CA . LEU A 1 84 ? 0.606 3.859 -7.716 1.00 85.25 84 LEU A CA 1
ATOM 657 C C . LEU A 1 84 ? 0.278 5.350 -7.554 1.00 85.25 84 LEU A C 1
ATOM 659 O O . LEU A 1 84 ? -0.687 5.673 -6.848 1.00 85.25 84 LEU A O 1
ATOM 663 N N . PRO A 1 85 ? 0.981 6.258 -8.256 1.00 85.31 85 PRO A N 1
ATOM 664 C CA . PRO A 1 85 ? 0.698 7.684 -8.173 1.00 85.31 85 PRO A CA 1
ATOM 665 C C . PRO A 1 85 ? -0.745 7.963 -8.611 1.00 85.31 85 PRO A C 1
ATOM 667 O O . PRO A 1 85 ? -1.210 7.311 -9.549 1.00 85.31 85 PRO A O 1
ATOM 670 N N . PRO A 1 86 ? -1.461 8.902 -7.972 1.00 82.88 86 PRO A N 1
ATOM 671 C CA . PRO A 1 86 ? -2.846 9.233 -8.303 1.00 82.88 86 PRO A CA 1
ATOM 672 C C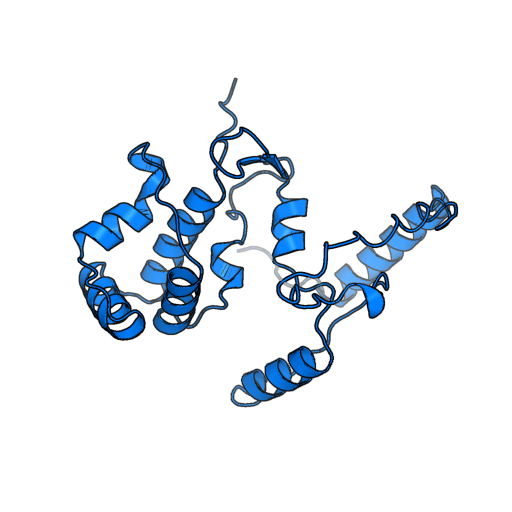 . PRO A 1 86 ? -3.026 9.591 -9.782 1.00 82.88 86 PRO A C 1
ATOM 674 O O . PRO A 1 86 ? -2.133 10.168 -10.415 1.00 82.88 86 PRO A O 1
ATOM 677 N N . ASP A 1 87 ? -4.173 9.225 -10.349 1.00 74.19 87 ASP A N 1
ATOM 678 C CA . ASP A 1 87 ? -4.416 9.309 -11.796 1.00 74.19 87 ASP A CA 1
ATOM 679 C C . ASP A 1 87 ? -4.614 10.763 -12.271 1.00 74.19 87 ASP A C 1
ATOM 681 O O . ASP A 1 87 ? -4.409 11.070 -13.441 1.00 74.19 87 ASP A O 1
ATOM 685 N N . ASP A 1 88 ? -4.940 11.665 -11.344 1.00 69.38 88 ASP A N 1
ATOM 686 C CA . ASP A 1 88 ? -5.175 13.099 -11.539 1.00 69.38 88 ASP A CA 1
ATOM 687 C C . ASP A 1 88 ? -3.913 13.967 -11.385 1.00 69.38 88 ASP A C 1
ATOM 689 O O . ASP A 1 88 ? -3.981 15.192 -11.501 1.00 69.38 88 ASP A O 1
ATOM 693 N N . THR A 1 89 ? -2.748 13.358 -11.149 1.00 68.12 89 THR A N 1
ATOM 694 C CA . THR A 1 89 ? -1.480 14.094 -11.038 1.00 68.12 89 THR A CA 1
ATOM 695 C C . THR A 1 89 ? -0.779 14.254 -12.386 1.00 68.12 89 THR A C 1
ATOM 697 O O . THR A 1 89 ? -0.773 13.353 -13.229 1.00 68.12 89 THR A O 1
ATOM 700 N N . GLY A 1 90 ? -0.157 15.421 -12.589 1.00 67.06 90 GLY A N 1
ATOM 701 C CA . GLY A 1 90 ? 0.608 15.734 -13.796 1.00 67.06 90 GLY A CA 1
ATOM 702 C C . GLY A 1 90 ? 1.834 14.831 -13.984 1.00 67.06 90 GLY A C 1
ATOM 703 O O . GLY A 1 90 ? 2.315 14.190 -13.050 1.00 67.06 90 GLY A O 1
ATOM 704 N N . LYS A 1 91 ? 2.368 14.788 -15.211 1.00 65.88 91 LYS A N 1
ATOM 705 C CA . LYS A 1 91 ? 3.555 13.976 -15.550 1.00 65.88 91 LYS A CA 1
ATOM 706 C C . LYS A 1 91 ? 4.801 14.380 -14.759 1.00 65.88 91 LYS A C 1
ATOM 708 O O . LYS A 1 91 ? 5.582 13.506 -14.400 1.00 65.88 91 LYS A O 1
ATOM 713 N N . ASP A 1 92 ? 4.913 15.665 -14.443 1.00 70.25 92 ASP A N 1
ATOM 714 C CA . ASP A 1 92 ? 6.038 16.259 -13.716 1.00 70.25 92 ASP A CA 1
ATOM 715 C C . ASP A 1 92 ? 5.768 16.365 -12.205 1.00 70.25 92 ASP A C 1
ATOM 717 O O . ASP A 1 92 ? 6.441 17.106 -11.496 1.00 70.25 92 ASP A O 1
ATOM 721 N N . GLN A 1 93 ? 4.755 15.652 -11.695 1.00 79.38 93 GLN A N 1
ATOM 722 C CA . GLN A 1 93 ? 4.458 15.636 -10.267 1.00 79.38 93 GLN A CA 1
ATOM 723 C C . GLN A 1 93 ? 5.617 15.009 -9.485 1.00 79.38 93 GLN A C 1
ATOM 725 O O . GLN A 1 93 ? 6.046 13.884 -9.768 1.00 79.38 93 GLN A O 1
ATOM 730 N N . GLU A 1 94 ? 6.046 15.719 -8.448 1.00 84.19 94 GLU A N 1
ATOM 731 C CA . GLU A 1 94 ? 6.973 15.223 -7.441 1.00 84.19 94 GLU A CA 1
ATOM 732 C C . GLU A 1 94 ? 6.223 14.726 -6.202 1.00 84.19 94 GLU A C 1
ATOM 734 O O . GLU A 1 94 ? 5.174 15.262 -5.821 1.00 84.19 94 GLU A O 1
ATOM 739 N N . PHE A 1 95 ? 6.776 13.682 -5.590 1.00 84.38 95 PHE A N 1
ATOM 740 C CA . PHE A 1 95 ? 6.266 13.035 -4.394 1.00 84.38 95 PHE A CA 1
ATOM 741 C C . PHE A 1 95 ? 7.335 13.044 -3.305 1.00 84.38 95 PHE A C 1
ATOM 743 O O . PHE A 1 95 ? 8.449 12.591 -3.542 1.00 84.38 95 PHE A O 1
ATOM 750 N N . HIS A 1 96 ? 7.012 13.510 -2.105 1.00 86.19 96 HIS A N 1
ATOM 751 C CA . HIS A 1 96 ? 7.943 13.519 -0.983 1.00 86.19 96 HIS A CA 1
ATOM 752 C C . HIS A 1 96 ? 8.129 12.127 -0.366 1.00 86.19 96 HIS A C 1
ATOM 754 O O . HIS A 1 96 ? 7.159 11.424 -0.051 1.00 86.19 96 HIS A O 1
ATOM 760 N N . LEU A 1 97 ? 9.392 11.775 -0.138 1.00 79.00 97 LEU A N 1
ATOM 761 C CA . LEU A 1 97 ? 9.848 10.655 0.670 1.00 79.00 97 LEU A CA 1
ATOM 762 C C . LEU A 1 97 ? 10.183 11.162 2.076 1.00 79.00 97 LEU A C 1
ATOM 764 O O . LEU A 1 97 ? 11.198 11.821 2.284 1.00 79.00 97 LEU A O 1
ATOM 768 N N . GLY A 1 98 ? 9.328 10.835 3.043 1.00 71.06 98 GLY A N 1
ATOM 769 C CA . GLY A 1 98 ? 9.577 11.150 4.449 1.00 71.06 98 GLY A CA 1
ATOM 770 C C . GLY A 1 98 ? 9.653 12.655 4.769 1.00 71.06 98 GLY A C 1
ATOM 771 O O . GLY A 1 98 ? 9.274 13.497 3.953 1.00 71.06 98 GLY A O 1
ATOM 772 N N . PRO A 1 99 ? 10.093 13.000 5.991 1.00 68.44 99 PRO A N 1
ATOM 773 C CA . PRO A 1 99 ? 10.182 14.383 6.461 1.00 68.44 99 PRO A CA 1
ATOM 774 C C . PRO A 1 99 ? 11.419 15.133 5.940 1.00 68.44 99 PRO A C 1
ATOM 776 O O . PRO A 1 99 ? 11.443 16.360 5.990 1.00 68.44 99 PRO A O 1
ATOM 779 N N . ASP A 1 100 ? 12.418 14.423 5.408 1.00 71.00 100 ASP A N 1
ATOM 780 C CA . ASP A 1 100 ? 13.736 14.972 5.045 1.00 71.00 100 ASP A CA 1
ATOM 781 C C . ASP A 1 100 ? 13.735 15.764 3.724 1.00 71.00 100 ASP A C 1
ATOM 783 O O . ASP A 1 100 ? 14.783 16.147 3.204 1.00 71.00 100 ASP A O 1
ATOM 787 N N . GLY A 1 101 ? 12.553 15.999 3.149 1.00 71.38 101 GLY A N 1
ATOM 788 C CA . GLY A 1 101 ? 12.373 16.801 1.942 1.00 71.38 101 GLY A CA 1
ATOM 789 C C . GLY A 1 101 ? 12.812 16.116 0.648 1.00 71.38 101 GLY A C 1
ATOM 790 O O . GLY A 1 101 ? 12.680 16.720 -0.413 1.00 71.38 101 GLY A O 1
ATOM 791 N N . GLN A 1 102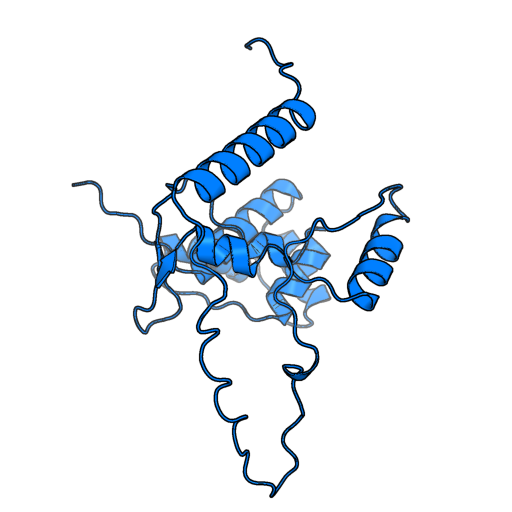 ? 13.280 14.865 0.701 1.00 80.25 102 GLN A N 1
ATOM 792 C CA . GLN A 1 102 ? 13.583 14.085 -0.496 1.00 80.25 102 GLN A CA 1
ATOM 793 C C . GLN A 1 102 ? 12.335 13.959 -1.372 1.00 80.25 102 GLN A C 1
ATOM 795 O O . GLN A 1 102 ? 11.236 13.734 -0.864 1.00 80.25 102 GLN A O 1
ATOM 800 N N . THR A 1 103 ? 12.494 14.093 -2.687 1.00 85.00 103 THR A N 1
ATOM 801 C CA . THR A 1 103 ? 11.404 13.920 -3.648 1.00 85.00 103 THR A CA 1
ATOM 802 C C . THR A 1 103 ? 11.726 12.827 -4.655 1.00 85.00 103 THR A C 1
ATOM 804 O O . THR A 1 103 ? 12.878 12.577 -5.007 1.00 85.00 103 THR A O 1
ATOM 807 N N . VAL A 1 104 ? 10.681 12.158 -5.128 1.00 81.75 104 VAL A N 1
ATOM 808 C CA . VAL A 1 104 ? 10.718 11.253 -6.272 1.00 81.75 104 VAL A CA 1
ATOM 809 C C . VAL A 1 104 ? 9.725 11.722 -7.314 1.00 81.75 104 VAL A C 1
ATOM 811 O O . VAL A 1 104 ? 8.629 12.182 -7.000 1.00 81.75 104 VAL A O 1
ATOM 814 N N . THR A 1 105 ? 10.093 11.593 -8.582 1.00 84.19 105 THR A N 1
ATOM 815 C CA . THR A 1 105 ? 9.182 11.925 -9.679 1.00 84.19 105 THR A CA 1
ATOM 816 C C . THR A 1 105 ? 8.088 10.867 -9.813 1.00 84.19 105 THR A C 1
ATOM 818 O O . THR A 1 105 ? 8.262 9.717 -9.396 1.00 84.19 105 THR A O 1
ATOM 821 N N . ARG A 1 106 ? 6.982 11.208 -10.485 1.00 81.06 106 ARG A N 1
ATOM 822 C CA . ARG A 1 106 ? 5.956 10.237 -10.900 1.00 81.06 106 ARG A CA 1
ATOM 823 C C . ARG A 1 106 ? 6.554 9.020 -11.606 1.00 81.06 106 ARG A C 1
ATOM 825 O O . ARG A 1 106 ? 6.135 7.898 -11.333 1.00 81.06 106 ARG A O 1
ATOM 832 N N . LEU A 1 107 ? 7.511 9.230 -12.514 1.00 76.56 107 LEU A N 1
ATOM 833 C CA . LEU A 1 107 ? 8.141 8.141 -13.260 1.00 76.56 107 LEU A CA 1
ATOM 834 C C . LEU A 1 107 ? 8.999 7.261 -12.348 1.00 76.56 107 LEU A C 1
ATOM 836 O O . LEU A 1 107 ? 8.916 6.042 -12.453 1.00 76.56 107 LEU A O 1
ATOM 840 N N . SER A 1 108 ? 9.762 7.864 -11.433 1.00 77.00 108 SER A N 1
ATOM 841 C CA . SER A 1 108 ? 10.545 7.133 -10.434 1.00 77.00 108 SER A CA 1
ATOM 842 C C . SER A 1 108 ? 9.636 6.283 -9.546 1.00 77.00 108 SER A C 1
ATOM 844 O O . SER A 1 108 ? 9.861 5.082 -9.433 1.00 77.00 108 SER A O 1
ATOM 846 N N . LEU A 1 109 ? 8.552 6.862 -9.018 1.00 79.00 109 LEU A N 1
ATOM 847 C CA . LEU A 1 109 ? 7.574 6.137 -8.205 1.00 79.00 109 LEU A CA 1
ATOM 848 C C . LEU A 1 109 ? 6.917 4.992 -8.992 1.00 79.00 109 LEU A C 1
ATOM 850 O O . LEU A 1 109 ? 6.845 3.871 -8.499 1.00 79.00 109 LEU A O 1
ATOM 854 N N . LEU A 1 110 ? 6.507 5.234 -10.243 1.00 75.06 110 LEU A N 1
ATOM 855 C CA . LEU A 1 110 ? 6.006 4.172 -11.123 1.00 75.06 110 LEU A CA 1
ATOM 856 C C . LEU A 1 110 ? 7.052 3.079 -11.337 1.00 75.06 110 LEU A C 1
ATOM 858 O O . LEU A 1 110 ? 6.710 1.904 -11.286 1.00 75.06 110 LEU A O 1
ATOM 862 N N . SER A 1 111 ? 8.316 3.442 -11.546 1.00 70.25 111 SER A N 1
ATOM 863 C CA . SER A 1 111 ? 9.384 2.470 -11.774 1.00 70.25 111 SER A CA 1
ATOM 864 C C . SER A 1 111 ? 9.731 1.627 -10.550 1.00 70.25 111 SER A C 1
ATOM 866 O O . SER A 1 111 ? 10.165 0.494 -10.714 1.00 70.25 111 SER A O 1
ATOM 868 N N . SER A 1 112 ? 9.479 2.133 -9.339 1.00 71.62 112 SER A N 1
ATOM 869 C CA . SER A 1 112 ? 9.609 1.359 -8.099 1.00 71.62 112 SER A CA 1
ATOM 870 C C . SER A 1 112 ? 8.506 0.310 -7.937 1.00 71.62 112 SER A C 1
ATOM 872 O O . SER A 1 112 ? 8.695 -0.679 -7.235 1.00 71.62 112 SER A O 1
ATOM 874 N N . VAL A 1 113 ? 7.347 0.528 -8.563 1.00 72.44 113 VAL A N 1
ATOM 875 C CA . VAL A 1 113 ? 6.173 -0.353 -8.469 1.00 72.44 113 VAL A CA 1
ATOM 876 C C . VAL A 1 113 ? 6.101 -1.329 -9.641 1.00 72.44 113 VAL A C 1
ATOM 878 O O . VAL A 1 113 ? 5.660 -2.470 -9.495 1.00 72.44 113 VAL A O 1
ATOM 881 N N . LEU A 1 114 ? 6.522 -0.881 -10.820 1.00 65.56 114 LEU A N 1
ATOM 882 C CA . LEU A 1 114 ? 6.624 -1.716 -12.001 1.00 65.56 114 LEU A CA 1
ATOM 883 C C . LEU A 1 114 ? 7.820 -2.653 -11.832 1.00 65.56 114 LEU A C 1
ATOM 885 O O . LEU A 1 114 ? 8.974 -2.231 -11.828 1.00 65.56 114 LEU A O 1
ATOM 889 N N . LEU A 1 115 ? 7.536 -3.948 -11.713 1.00 57.12 115 LEU A N 1
ATOM 890 C CA . LEU A 1 115 ? 8.554 -4.991 -11.687 1.00 57.12 115 LEU A CA 1
ATOM 891 C C . LEU A 1 115 ? 9.223 -5.084 -13.063 1.00 57.12 115 LEU A C 1
ATOM 893 O O . LEU A 1 115 ? 8.828 -5.878 -13.912 1.00 57.12 115 LEU A O 1
ATOM 897 N N . PHE A 1 116 ? 10.262 -4.280 -13.281 1.00 53.62 116 PHE A N 1
ATOM 898 C CA . PHE A 1 116 ? 11.141 -4.404 -14.447 1.00 53.62 116 PHE A CA 1
ATOM 899 C C . PHE A 1 116 ? 12.124 -5.588 -14.321 1.00 53.62 116 PHE A C 1
ATOM 901 O O . PHE A 1 116 ? 12.890 -5.847 -15.249 1.00 53.62 116 PHE A O 1
ATOM 908 N N . ARG A 1 117 ? 12.127 -6.298 -13.178 1.00 59.44 117 ARG A N 1
ATOM 909 C CA . ARG A 1 117 ? 13.039 -7.414 -12.854 1.00 59.44 117 ARG A CA 1
ATOM 910 C C . ARG A 1 117 ? 12.383 -8.496 -11.971 1.00 59.44 117 ARG A C 1
ATOM 912 O O . ARG A 1 117 ? 12.757 -8.643 -10.811 1.00 59.44 117 ARG A O 1
ATOM 919 N N . PRO A 1 118 ? 11.378 -9.237 -12.453 1.00 58.03 118 PRO A N 1
ATOM 920 C CA . PRO A 1 118 ? 10.869 -10.385 -11.708 1.00 58.03 118 PRO A CA 1
ATOM 921 C C . PRO A 1 118 ? 11.892 -11.535 -11.734 1.00 58.03 118 PRO A C 1
ATOM 923 O O . PRO A 1 118 ? 12.412 -11.870 -12.798 1.00 58.03 118 PRO A O 1
ATOM 926 N N . SER A 1 119 ? 12.189 -12.143 -10.582 1.00 59.25 119 SER A N 1
ATOM 927 C CA . SER A 1 119 ? 12.995 -13.374 -10.537 1.00 59.25 119 SER A CA 1
ATOM 928 C C . SER A 1 119 ? 12.248 -14.525 -11.218 1.00 59.25 119 SER A C 1
ATOM 930 O O . SER A 1 119 ? 11.020 -14.495 -11.292 1.00 59.25 119 SER A O 1
ATOM 932 N N . SER A 1 120 ? 12.952 -15.558 -11.695 1.00 57.72 120 SER A N 1
ATOM 933 C CA . SER A 1 120 ? 12.300 -16.747 -12.274 1.00 57.72 120 SER A CA 1
ATOM 934 C C . SER A 1 120 ? 11.298 -17.368 -11.300 1.00 57.72 120 SER A C 1
ATOM 936 O O . SER A 1 120 ? 10.170 -17.644 -11.688 1.00 57.72 120 SER A O 1
ATOM 938 N N . LEU A 1 121 ? 11.667 -17.455 -10.019 1.00 61.94 121 LEU A N 1
ATOM 939 C CA . LEU A 1 121 ? 10.778 -17.912 -8.953 1.00 61.94 121 LEU A CA 1
ATOM 940 C C . LEU A 1 121 ? 9.527 -17.031 -8.831 1.00 61.94 121 LEU A C 1
ATOM 942 O O . LEU A 1 121 ? 8.419 -17.548 -8.775 1.00 61.94 121 LEU A O 1
ATOM 946 N N . PHE A 1 122 ? 9.676 -15.703 -8.865 1.00 66.31 122 PHE A N 1
ATOM 947 C CA . PHE A 1 122 ? 8.529 -14.795 -8.858 1.00 66.31 122 PHE A CA 1
ATOM 948 C C . PHE A 1 122 ? 7.657 -14.958 -10.110 1.00 66.31 122 PHE A C 1
ATOM 950 O O . PHE A 1 122 ? 6.437 -14.907 -10.005 1.00 66.31 122 PHE A O 1
ATOM 957 N N . VAL A 1 123 ? 8.250 -15.135 -11.297 1.00 60.84 123 VAL A N 1
ATOM 958 C CA . VAL A 1 123 ? 7.500 -15.378 -12.542 1.00 60.84 123 VAL A CA 1
ATOM 959 C C . VAL A 1 123 ? 6.708 -16.678 -12.442 1.00 60.84 123 VAL A C 1
ATOM 961 O O . VAL A 1 123 ? 5.542 -16.707 -12.841 1.00 60.84 123 VAL A O 1
ATOM 964 N N . ASP A 1 124 ? 7.310 -17.726 -11.890 1.00 68.75 124 ASP A N 1
ATOM 965 C CA . ASP A 1 124 ? 6.669 -19.022 -11.688 1.00 68.75 124 ASP A CA 1
ATOM 966 C C . ASP A 1 124 ? 5.529 -18.924 -10.668 1.00 68.75 124 ASP A C 1
ATOM 968 O O . ASP A 1 124 ? 4.413 -19.364 -10.958 1.00 68.75 124 ASP A O 1
ATOM 972 N N . ASP A 1 125 ? 5.760 -18.261 -9.533 1.00 69.75 125 ASP A N 1
ATOM 973 C CA . ASP A 1 125 ? 4.761 -18.034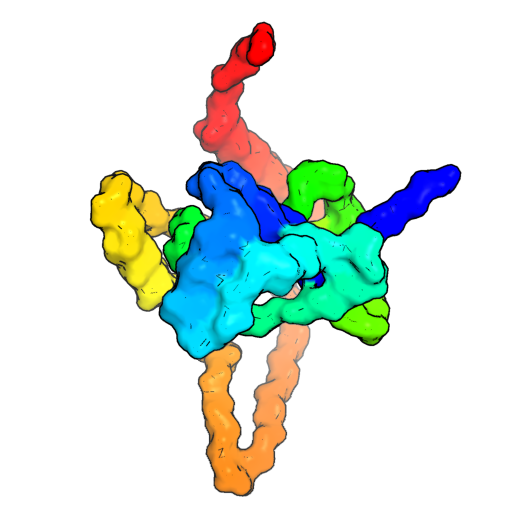 -8.485 1.00 69.75 125 ASP A CA 1
ATOM 974 C C . ASP A 1 125 ? 3.613 -17.140 -8.973 1.00 69.75 125 ASP A C 1
ATOM 976 O O . ASP A 1 125 ? 2.440 -17.444 -8.750 1.00 69.75 125 ASP A O 1
ATOM 980 N N . ALA A 1 126 ? 3.917 -16.062 -9.699 1.00 63.94 126 ALA A N 1
ATOM 981 C CA . ALA A 1 126 ? 2.919 -15.177 -10.291 1.00 63.94 126 ALA A CA 1
ATOM 982 C C . ALA A 1 126 ? 2.077 -15.916 -11.338 1.00 63.94 126 ALA A C 1
ATOM 984 O O . ALA A 1 126 ? 0.851 -15.779 -11.359 1.00 63.94 126 ALA A O 1
ATOM 985 N N . ASN A 1 127 ? 2.698 -16.745 -12.180 1.00 66.88 127 ASN A N 1
ATOM 986 C CA . ASN A 1 127 ? 1.976 -17.587 -13.129 1.00 66.88 127 ASN A CA 1
ATOM 987 C C . ASN A 1 127 ? 1.158 -18.678 -12.432 1.00 66.88 127 ASN A C 1
ATOM 989 O O . ASN A 1 127 ? 0.058 -18.983 -12.883 1.00 66.88 127 ASN A O 1
ATOM 993 N N . ALA A 1 128 ? 1.632 -19.249 -11.324 1.00 70.62 128 ALA A N 1
ATOM 994 C CA . ALA A 1 128 ? 0.857 -20.194 -10.524 1.00 70.62 128 ALA A CA 1
ATOM 995 C C . ALA A 1 128 ? -0.373 -19.519 -9.889 1.00 70.62 128 ALA A C 1
ATOM 997 O O . ALA A 1 128 ? -1.484 -20.042 -9.990 1.00 70.62 128 ALA A O 1
ATOM 998 N N . ALA A 1 129 ? -0.192 -18.330 -9.310 1.00 68.25 129 ALA A N 1
ATOM 999 C CA . ALA A 1 129 ? -1.244 -17.556 -8.658 1.00 68.25 129 ALA A CA 1
ATOM 1000 C C . ALA A 1 129 ? -2.293 -17.005 -9.636 1.00 68.25 129 ALA A C 1
ATOM 1002 O O . ALA A 1 129 ? -3.456 -16.865 -9.276 1.00 68.25 129 ALA A O 1
ATOM 1003 N N . THR A 1 130 ? -1.915 -16.694 -10.876 1.00 55.06 130 THR A N 1
ATOM 1004 C CA . THR A 1 130 ? -2.834 -16.135 -11.887 1.00 55.06 130 THR A CA 1
ATOM 1005 C C . THR A 1 130 ? -3.540 -17.212 -12.719 1.00 55.06 130 THR A C 1
ATOM 1007 O O . THR A 1 130 ? -4.662 -16.997 -13.187 1.00 55.06 130 THR A O 1
ATOM 1010 N N . ARG A 1 131 ? -2.962 -18.417 -12.818 1.00 64.06 131 ARG A N 1
ATOM 1011 C CA . ARG A 1 131 ? -3.543 -19.561 -13.544 1.00 64.06 131 ARG A CA 1
ATOM 1012 C C . ARG A 1 131 ? -4.873 -20.035 -12.971 1.00 64.06 131 ARG A C 1
ATOM 1014 O O . ARG A 1 131 ? -5.742 -20.442 -13.737 1.00 64.06 131 ARG A O 1
ATOM 1021 N N . VAL A 1 132 ? -5.076 -19.931 -11.655 1.00 58.59 132 VAL A N 1
ATOM 1022 C CA . VAL A 1 132 ? -6.370 -20.257 -11.014 1.00 58.59 132 VAL A CA 1
ATOM 1023 C C . VAL A 1 132 ? -7.512 -19.351 -11.496 1.00 58.59 132 VAL A C 1
ATOM 1025 O O . VAL A 1 132 ? -8.681 -19.690 -11.340 1.00 58.59 132 VAL A O 1
ATOM 1028 N N . HIS A 1 133 ? -7.170 -18.223 -12.121 1.00 55.25 133 HIS A N 1
ATOM 1029 C CA . HIS A 1 133 ? -8.094 -17.265 -12.717 1.00 55.25 133 HIS A CA 1
ATOM 1030 C C . HIS A 1 133 ? -8.041 -17.261 -14.256 1.00 55.25 133 HIS A C 1
ATOM 1032 O O . HIS A 1 133 ? -8.598 -16.363 -14.881 1.00 55.25 133 HIS A O 1
ATOM 1038 N N . GLY A 1 134 ? -7.384 -18.249 -14.880 1.00 55.22 134 GLY A N 1
ATOM 1039 C CA . GLY A 1 134 ? -7.281 -18.365 -16.339 1.00 55.22 134 GLY A CA 1
ATOM 1040 C C . GLY A 1 134 ? -6.362 -17.330 -16.998 1.00 55.22 134 GLY A C 1
ATOM 1041 O O . GLY A 1 134 ? -6.464 -17.103 -18.200 1.00 55.22 134 GLY A O 1
ATOM 1042 N N . LEU A 1 135 ? -5.481 -16.692 -16.226 1.00 48.31 135 LEU A N 1
ATOM 1043 C CA . LEU A 1 135 ? -4.542 -15.683 -16.710 1.00 48.31 135 LEU A CA 1
ATOM 1044 C C . LEU A 1 135 ? -3.130 -16.280 -16.848 1.00 48.31 135 LEU A C 1
ATOM 1046 O O . LEU A 1 135 ? -2.743 -17.162 -16.081 1.00 48.31 135 LEU A O 1
ATOM 1050 N N . SER A 1 136 ? -2.357 -15.785 -17.820 1.00 43.41 136 SER A N 1
ATOM 1051 C CA . SER A 1 136 ? -0.931 -16.099 -18.000 1.00 43.41 136 SER A CA 1
ATOM 1052 C C . SER A 1 136 ? -0.128 -14.813 -18.168 1.00 43.41 136 SER A C 1
ATOM 1054 O O . SER A 1 136 ? -0.530 -13.941 -18.941 1.00 43.41 136 SER A O 1
ATOM 1056 N N . TRP A 1 137 ? 1.008 -14.704 -17.483 1.00 49.44 137 TRP A N 1
ATOM 1057 C CA . TRP A 1 137 ? 1.830 -13.499 -17.435 1.00 49.44 137 TRP A CA 1
ATOM 1058 C C . TRP A 1 137 ? 3.261 -13.755 -17.937 1.00 49.44 137 TRP A C 1
ATOM 1060 O O . TRP A 1 137 ? 3.901 -14.733 -17.555 1.00 49.44 137 TRP A O 1
ATOM 1070 N N . SER A 1 138 ? 3.778 -12.854 -18.784 1.00 52.41 138 SER A N 1
ATOM 1071 C CA . SER A 1 138 ? 5.157 -12.890 -19.291 1.00 52.41 138 SER A CA 1
ATOM 1072 C C . SER A 1 138 ? 5.768 -11.482 -19.269 1.00 52.41 138 SER A C 1
ATOM 1074 O O . SER A 1 138 ? 5.207 -10.579 -19.895 1.00 52.41 138 SER A O 1
ATOM 1076 N N . PRO A 1 139 ? 6.903 -11.258 -18.585 1.00 55.53 139 PRO A N 1
ATOM 1077 C CA . PRO A 1 139 ? 7.552 -9.950 -18.543 1.00 55.53 139 PRO A CA 1
ATOM 1078 C C . PRO A 1 139 ? 8.335 -9.651 -19.837 1.00 55.53 139 PRO A C 1
ATOM 1080 O O . PRO A 1 139 ? 8.987 -10.528 -20.399 1.00 55.53 139 PRO A O 1
ATOM 1083 N N . ALA A 1 140 ? 8.282 -8.401 -20.315 1.00 45.59 140 ALA A N 1
ATOM 1084 C CA . ALA A 1 140 ? 9.057 -7.903 -21.459 1.00 45.59 140 ALA A CA 1
ATOM 1085 C C . ALA A 1 140 ? 10.298 -7.128 -20.960 1.00 45.59 140 ALA A C 1
ATOM 1087 O O . ALA A 1 140 ? 10.155 -6.174 -20.198 1.00 45.59 140 ALA A O 1
ATOM 1088 N N . HIS A 1 141 ? 11.510 -7.531 -21.357 1.00 39.19 141 HIS A N 1
ATOM 1089 C CA . HIS A 1 141 ? 12.780 -7.019 -20.803 1.00 39.19 141 HIS A CA 1
ATOM 1090 C C . HIS A 1 141 ? 13.418 -5.853 -21.585 1.00 39.19 141 HIS A C 1
ATOM 1092 O O . HIS A 1 141 ? 13.428 -5.860 -22.816 1.00 39.19 141 HIS A O 1
ATOM 1098 N N . PRO A 1 142 ? 14.083 -4.930 -20.857 1.00 37.09 142 PRO A N 1
ATOM 1099 C CA . PRO A 1 142 ? 15.475 -4.526 -21.113 1.00 37.09 142 PRO A CA 1
ATOM 1100 C C . PRO A 1 142 ? 16.400 -4.926 -19.938 1.00 37.09 142 PRO A C 1
ATOM 110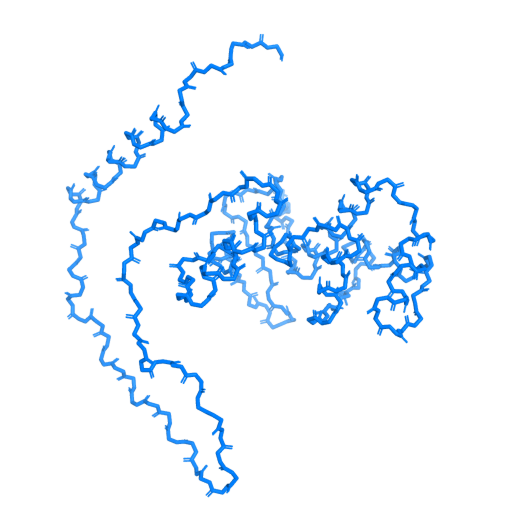2 O O . PRO A 1 142 ? 16.033 -4.794 -18.770 1.00 37.09 142 PRO A O 1
ATOM 1105 N N . SER A 1 143 ? 17.598 -5.442 -20.234 1.00 42.09 143 SER A N 1
ATOM 1106 C CA . SER A 1 143 ? 18.491 -6.134 -19.286 1.00 42.09 143 SER A CA 1
ATOM 1107 C C . SER A 1 143 ? 19.519 -5.221 -18.600 1.00 42.09 143 SER A C 1
ATOM 1109 O O . SER A 1 143 ? 20.431 -4.719 -19.252 1.00 42.09 143 SER A O 1
ATOM 1111 N N . TRP A 1 144 ? 19.425 -5.100 -17.273 1.00 39.62 144 TRP A N 1
ATOM 1112 C CA . TRP A 1 144 ? 20.437 -4.483 -16.393 1.00 39.62 144 TRP A CA 1
ATOM 1113 C C . TRP A 1 144 ? 20.616 -5.270 -15.071 1.00 39.62 144 TRP A C 1
ATOM 1115 O O . TRP A 1 144 ? 21.009 -4.698 -14.059 1.00 39.62 144 TRP A O 1
ATOM 1125 N N . TYR A 1 145 ? 20.238 -6.555 -15.040 1.00 42.22 145 TYR A N 1
ATOM 1126 C CA . TYR A 1 145 ? 20.298 -7.411 -13.844 1.00 42.22 145 TYR A CA 1
ATOM 1127 C C . TYR A 1 145 ? 21.675 -8.066 -13.680 1.00 42.22 145 TYR A C 1
ATOM 1129 O O . TYR A 1 145 ? 22.252 -8.532 -14.665 1.00 42.22 145 TYR A O 1
ATOM 1137 N N . ARG A 1 146 ? 22.151 -8.102 -12.431 1.00 44.62 146 ARG A N 1
ATOM 1138 C CA . ARG A 1 146 ? 23.421 -8.670 -11.978 1.00 44.62 146 ARG A CA 1
ATOM 1139 C C . ARG A 1 146 ? 23.164 -9.503 -10.707 1.00 44.62 146 ARG A C 1
ATOM 1141 O O . ARG A 1 146 ? 22.791 -8.920 -9.693 1.00 44.62 146 ARG A O 1
ATOM 1148 N N . PRO A 1 147 ? 23.261 -10.844 -10.773 1.00 40.34 147 PRO A N 1
ATOM 1149 C CA . PRO A 1 147 ? 23.042 -11.752 -9.637 1.00 40.34 147 PRO A CA 1
ATOM 1150 C C . PRO A 1 147 ? 23.925 -11.481 -8.409 1.00 40.34 147 PRO A C 1
ATOM 1152 O O . PRO A 1 147 ? 23.614 -11.919 -7.310 1.00 40.34 147 PRO A O 1
ATOM 1155 N N . GLU A 1 148 ? 25.033 -10.770 -8.591 1.00 47.22 148 GLU A N 1
ATOM 1156 C CA . GLU A 1 148 ? 25.968 -10.375 -7.540 1.00 47.22 148 GLU A CA 1
ATOM 1157 C C . GLU A 1 148 ? 25.449 -9.281 -6.578 1.00 47.22 148 GLU A C 1
ATOM 1159 O O . GLU A 1 148 ? 26.102 -9.029 -5.569 1.00 47.22 148 GLU A O 1
ATOM 1164 N N . ASP A 1 149 ? 24.286 -8.670 -6.846 1.00 47.44 149 ASP A N 1
ATOM 1165 C CA . ASP A 1 149 ? 23.686 -7.600 -6.023 1.00 47.44 149 ASP A CA 1
ATOM 1166 C C . ASP A 1 149 ? 22.701 -8.112 -4.938 1.00 47.44 149 ASP A C 1
ATOM 1168 O O . ASP A 1 149 ? 22.072 -7.311 -4.239 1.00 47.44 149 ASP A O 1
ATOM 1172 N N . ASP A 1 150 ? 22.513 -9.430 -4.799 1.00 47.25 150 ASP A N 1
ATOM 1173 C CA . ASP A 1 150 ? 21.569 -10.004 -3.830 1.00 47.25 150 ASP A CA 1
ATOM 1174 C C . ASP A 1 150 ? 22.051 -9.826 -2.371 1.00 47.25 150 ASP A C 1
ATOM 1176 O O . ASP A 1 150 ? 23.223 -10.002 -2.038 1.00 47.25 150 ASP A O 1
ATOM 1180 N N . PHE A 1 151 ? 21.116 -9.477 -1.478 1.00 44.41 151 PHE A N 1
ATOM 1181 C CA . PHE A 1 151 ? 21.366 -9.200 -0.058 1.00 44.41 151 PHE A CA 1
ATOM 1182 C C . PHE A 1 151 ? 21.983 -10.408 0.668 1.00 44.41 151 PHE A C 1
ATOM 1184 O O . PHE A 1 151 ? 21.323 -11.433 0.862 1.00 44.41 151 PHE A O 1
ATOM 1191 N N . VAL A 1 152 ? 23.228 -10.259 1.130 1.00 55.12 152 VAL A N 1
ATOM 1192 C CA . VAL A 1 152 ? 23.893 -11.199 2.043 1.00 55.12 152 VAL A CA 1
ATOM 1193 C C . VAL A 1 152 ? 23.650 -10.717 3.480 1.00 55.12 152 VAL A C 1
ATOM 1195 O O . VAL A 1 152 ? 24.003 -9.579 3.788 1.00 55.12 152 VAL A O 1
ATOM 1198 N N . PRO A 1 153 ? 23.040 -11.528 4.368 1.00 47.12 153 PRO A N 1
ATOM 1199 C CA . PRO A 1 153 ? 22.848 -11.147 5.765 1.00 47.12 153 PRO A CA 1
ATOM 1200 C C . PRO A 1 153 ? 24.196 -10.844 6.429 1.00 47.12 153 PRO A C 1
ATOM 1202 O O . PRO A 1 153 ? 25.128 -11.636 6.300 1.00 47.12 153 PRO A O 1
ATOM 1205 N N . GLU A 1 154 ? 24.297 -9.730 7.156 1.00 52.97 154 GLU A N 1
ATOM 1206 C CA . GLU A 1 154 ? 25.504 -9.411 7.925 1.00 52.97 154 GLU A CA 1
ATOM 1207 C C . GLU A 1 154 ? 25.741 -10.483 9.002 1.00 52.97 154 GLU A C 1
ATOM 1209 O O . GLU A 1 154 ? 24.895 -10.711 9.874 1.00 52.97 154 GLU A O 1
ATOM 1214 N N . GLU A 1 155 ? 26.890 -11.161 8.945 1.00 66.44 155 GLU A N 1
ATOM 1215 C CA . GLU A 1 155 ? 27.293 -12.092 9.997 1.00 66.44 155 GLU A CA 1
ATOM 1216 C C . GLU A 1 155 ? 27.790 -11.313 11.231 1.00 66.44 155 GLU A C 1
ATOM 1218 O O . GLU A 1 155 ? 28.610 -10.399 11.097 1.00 66.44 155 GLU A O 1
ATOM 1223 N N . PRO A 1 156 ? 27.343 -11.656 12.456 1.00 57.22 156 PRO A N 1
ATOM 1224 C CA . PRO A 1 156 ? 27.749 -10.938 13.660 1.00 57.22 156 PRO A CA 1
ATOM 1225 C C . PRO A 1 156 ? 29.273 -10.952 13.850 1.00 57.22 156 PRO A C 1
ATOM 1227 O O . PRO A 1 156 ? 29.872 -12.009 14.035 1.00 57.22 156 PRO A O 1
ATOM 1230 N N . GLY A 1 157 ? 29.893 -9.769 13.864 1.00 69.50 157 GLY A N 1
ATOM 1231 C CA . GLY A 1 157 ? 31.339 -9.606 14.067 1.00 69.50 157 GLY A CA 1
ATOM 1232 C C . GLY A 1 157 ? 32.176 -9.575 12.785 1.00 69.50 157 GLY A C 1
ATOM 1233 O O . GLY A 1 157 ? 33.392 -9.411 12.881 1.00 69.50 157 GLY A O 1
ATOM 1234 N N . VAL A 1 158 ? 31.552 -9.685 11.610 1.00 62.91 158 VAL A N 1
ATOM 1235 C CA . VAL A 1 158 ? 32.193 -9.396 10.323 1.00 62.91 158 VAL A CA 1
ATOM 1236 C C . VAL A 1 158 ? 31.897 -7.942 9.969 1.00 62.91 158 VAL A C 1
ATOM 1238 O O . VAL A 1 158 ? 30.740 -7.546 9.863 1.00 62.91 158 VAL A O 1
ATOM 1241 N N . GLU A 1 159 ? 32.939 -7.123 9.834 1.00 56.22 159 GLU A N 1
ATOM 1242 C CA . GLU A 1 159 ? 32.778 -5.741 9.384 1.00 56.22 159 GLU A CA 1
ATOM 1243 C C . GLU A 1 159 ? 32.299 -5.758 7.927 1.00 56.22 159 GLU A C 1
ATOM 1245 O O . GLU A 1 159 ? 32.951 -6.350 7.064 1.00 56.22 159 GLU A O 1
ATOM 1250 N N . TYR A 1 160 ? 31.129 -5.165 7.666 1.00 57.72 160 TYR A N 1
ATOM 1251 C CA . TYR A 1 160 ? 30.591 -5.043 6.316 1.00 57.72 160 TYR A CA 1
ATOM 1252 C C . TYR A 1 160 ? 31.553 -4.206 5.472 1.00 57.72 160 TYR A C 1
ATOM 1254 O O . TYR A 1 160 ? 31.653 -2.989 5.634 1.00 57.72 160 TYR A O 1
ATOM 1262 N N . GLU A 1 161 ? 32.266 -4.863 4.561 1.00 54.66 161 GLU A N 1
ATOM 1263 C CA . GLU A 1 161 ? 32.997 -4.182 3.506 1.00 54.66 161 GLU A CA 1
ATOM 1264 C C . GLU A 1 161 ? 32.019 -4.008 2.335 1.00 54.66 161 GLU A C 1
ATOM 1266 O O . GLU A 1 161 ? 31.672 -5.002 1.687 1.00 54.66 161 GLU A O 1
ATOM 1271 N N . PRO A 1 162 ? 31.509 -2.787 2.070 1.00 52.06 162 PRO A N 1
ATOM 1272 C CA . PRO A 1 162 ? 30.626 -2.578 0.936 1.00 52.06 162 PRO A CA 1
ATOM 1273 C C . PRO A 1 162 ? 31.327 -3.068 -0.330 1.00 52.06 162 PRO A C 1
ATOM 1275 O O . PRO A 1 162 ? 32.533 -2.824 -0.482 1.00 52.06 162 PRO A O 1
ATOM 1278 N N . PRO A 1 163 ? 30.609 -3.725 -1.260 1.00 48.66 163 PRO A N 1
ATOM 1279 C CA . PRO A 1 163 ? 31.194 -4.052 -2.546 1.00 48.66 163 PRO A CA 1
ATOM 1280 C C . PRO A 1 163 ? 31.779 -2.761 -3.113 1.00 48.66 163 PRO A C 1
ATOM 1282 O O . PRO A 1 163 ? 31.106 -1.723 -3.133 1.00 48.66 163 PRO A O 1
ATOM 1285 N N . ARG A 1 164 ? 33.063 -2.796 -3.509 1.00 48.09 164 ARG A N 1
ATOM 1286 C CA . ARG A 1 164 ? 33.680 -1.634 -4.159 1.00 48.09 164 ARG A CA 1
ATOM 1287 C C . ARG A 1 164 ? 32.730 -1.223 -5.271 1.00 48.09 164 ARG A C 1
ATOM 1289 O O . ARG A 1 164 ? 32.328 -2.116 -6.022 1.00 48.09 164 ARG A O 1
ATOM 1296 N N . PRO A 1 165 ? 32.354 0.066 -5.372 1.00 42.47 165 PRO A N 1
ATOM 1297 C CA . PRO A 1 165 ? 31.489 0.500 -6.446 1.00 42.47 165 PRO A CA 1
ATOM 1298 C C . PRO A 1 165 ? 32.103 -0.041 -7.724 1.00 42.47 165 PRO A C 1
ATOM 1300 O O . PRO A 1 165 ? 33.271 0.236 -8.025 1.00 42.47 165 PRO A O 1
ATOM 1303 N N . THR A 1 166 ? 31.347 -0.893 -8.419 1.00 42.31 166 THR A N 1
ATOM 1304 C CA . THR A 1 166 ? 31.731 -1.268 -9.772 1.00 42.31 166 THR A CA 1
ATOM 1305 C C . THR A 1 166 ? 31.979 0.063 -10.469 1.00 42.31 166 THR A C 1
ATOM 1307 O O . THR A 1 166 ? 31.145 0.962 -10.277 1.00 42.31 166 THR A O 1
ATOM 1310 N N . PRO A 1 167 ? 33.107 0.257 -11.184 1.00 42.22 167 PRO A N 1
ATOM 1311 C CA . PRO A 1 167 ? 33.262 1.464 -11.978 1.00 42.22 167 PRO A CA 1
ATOM 1312 C C . PRO A 1 167 ? 31.939 1.688 -12.700 1.00 42.22 167 PRO A C 1
ATOM 1314 O O . PRO A 1 167 ? 31.308 0.711 -13.140 1.00 42.22 167 PRO A O 1
ATOM 1317 N N . ALA A 1 168 ? 31.472 2.943 -12.709 1.00 41.81 168 ALA A N 1
ATOM 1318 C CA . ALA A 1 168 ? 30.307 3.309 -13.498 1.00 41.81 168 ALA A CA 1
ATOM 1319 C C . ALA A 1 168 ? 30.447 2.606 -14.850 1.00 41.81 168 ALA A C 1
ATOM 1321 O O . ALA A 1 168 ? 31.571 2.395 -15.310 1.00 41.81 168 ALA A O 1
ATOM 1322 N N . ALA A 1 169 ? 29.339 2.132 -15.419 1.00 44.34 169 ALA A N 1
ATOM 1323 C CA . ALA A 1 169 ? 29.361 1.571 -16.759 1.00 44.34 169 ALA A CA 1
ATOM 1324 C C . ALA A 1 169 ? 29.770 2.685 -17.734 1.00 44.34 169 ALA A C 1
ATOM 1326 O O . ALA A 1 169 ? 28.933 3.296 -18.394 1.00 44.34 169 ALA A O 1
ATOM 1327 N N . ASP A 1 170 ? 31.063 2.971 -17.762 1.00 47.09 170 ASP A N 1
ATOM 1328 C CA . ASP A 1 170 ? 31.751 3.773 -18.729 1.00 47.09 170 ASP A CA 1
ATOM 1329 C C . ASP A 1 170 ? 31.601 2.938 -20.001 1.00 47.09 170 ASP A C 1
ATOM 1331 O O . ASP A 1 170 ? 32.104 1.817 -20.104 1.00 47.09 170 ASP A O 1
ATOM 1335 N N . ASP A 1 171 ? 30.758 3.450 -20.894 1.00 47.56 171 ASP A N 1
ATOM 1336 C CA . ASP A 1 171 ? 30.351 2.873 -22.175 1.00 47.56 171 ASP A CA 1
ATOM 1337 C C . ASP A 1 171 ? 29.247 1.801 -22.179 1.00 47.56 171 ASP A C 1
ATOM 1339 O O . ASP A 1 171 ? 29.189 0.952 -23.074 1.00 47.56 171 ASP A O 1
ATOM 1343 N N . ALA A 1 172 ? 28.222 1.934 -21.327 1.00 46.56 172 ALA A N 1
ATOM 1344 C CA . ALA A 1 172 ? 26.875 1.619 -21.821 1.00 46.56 172 ALA A CA 1
ATOM 1345 C C . ALA A 1 172 ? 26.507 2.690 -22.863 1.00 46.56 172 ALA A C 1
ATOM 1347 O O . ALA A 1 172 ? 25.929 3.718 -22.516 1.00 46.56 172 ALA A O 1
ATOM 1348 N N . GLY A 1 173 ? 26.963 2.472 -24.104 1.00 47.03 173 GLY A N 1
ATOM 1349 C CA . GLY A 1 173 ? 26.986 3.435 -25.204 1.00 47.03 173 GLY A CA 1
ATOM 1350 C C . GLY A 1 173 ? 25.848 4.446 -25.150 1.00 47.03 173 GLY A C 1
ATOM 1351 O O . GLY A 1 173 ? 24.672 4.078 -25.144 1.00 47.03 173 GLY A O 1
ATOM 1352 N N . VAL A 1 174 ? 26.219 5.727 -25.090 1.00 51.12 174 VAL A N 1
ATOM 1353 C CA . VAL A 1 174 ? 25.286 6.847 -25.194 1.00 51.12 174 VAL A CA 1
ATOM 1354 C C . VAL A 1 174 ? 24.421 6.600 -26.424 1.00 51.12 174 VAL A C 1
ATOM 1356 O O . VAL A 1 174 ? 24.919 6.652 -27.546 1.00 51.12 174 VAL A O 1
ATOM 1359 N N . ILE A 1 175 ? 23.140 6.294 -26.202 1.00 53.47 175 ILE A N 1
ATOM 1360 C CA . ILE A 1 175 ? 22.169 6.141 -27.281 1.00 53.47 175 ILE A CA 1
ATOM 1361 C C . ILE A 1 175 ? 22.146 7.476 -28.018 1.00 53.47 175 ILE A C 1
ATOM 1363 O O . ILE A 1 175 ? 21.692 8.486 -27.468 1.00 53.47 175 ILE A O 1
ATOM 1367 N N . ASP A 1 176 ? 22.668 7.497 -29.240 1.00 72.38 176 ASP A N 1
ATOM 1368 C CA . ASP A 1 176 ? 22.692 8.722 -30.023 1.00 72.38 176 ASP A CA 1
ATOM 1369 C C . ASP A 1 176 ? 21.261 9.146 -30.409 1.00 72.38 176 ASP A C 1
ATOM 1371 O O . ASP A 1 176 ? 20.275 8.415 -30.241 1.00 72.38 176 ASP A O 1
ATOM 1375 N N . GLY A 1 177 ? 21.117 10.369 -30.923 1.00 62.72 177 GLY A N 1
ATOM 1376 C CA . GLY A 1 177 ? 19.806 10.906 -31.288 1.00 62.72 177 GLY A CA 1
ATOM 1377 C C . GLY A 1 177 ? 19.034 10.033 -32.288 1.00 62.72 177 GLY A C 1
ATOM 1378 O O . GLY A 1 177 ? 17.804 9.998 -32.230 1.00 62.72 177 GLY A O 1
ATOM 1379 N N . ALA A 1 178 ? 19.726 9.301 -33.165 1.00 64.75 178 ALA A N 1
ATOM 1380 C CA . ALA A 1 178 ? 19.118 8.427 -34.160 1.00 64.75 178 ALA A CA 1
ATOM 1381 C C . ALA A 1 178 ? 18.671 7.093 -33.546 1.00 64.75 178 ALA A C 1
ATOM 1383 O O . ALA A 1 178 ? 17.544 6.658 -33.788 1.00 64.75 178 ALA A O 1
ATOM 1384 N N . GLN A 1 179 ? 19.495 6.493 -32.687 1.00 60.53 179 GLN A N 1
ATOM 1385 C CA . G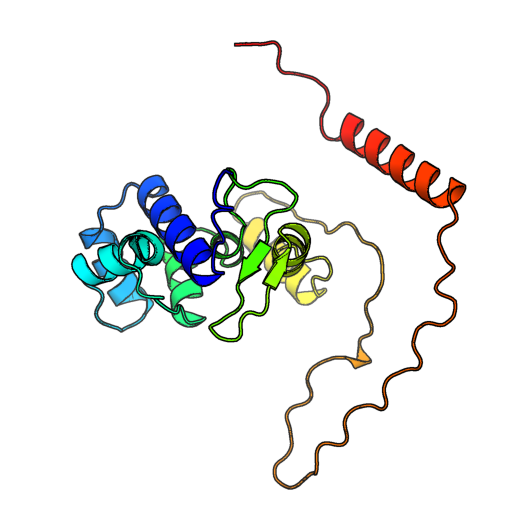LN A 1 179 ? 19.153 5.287 -31.933 1.00 60.53 179 GLN A CA 1
ATOM 1386 C C . GLN A 1 179 ? 17.968 5.545 -30.990 1.00 60.53 179 GLN A C 1
ATOM 1388 O O . GLN A 1 179 ? 17.054 4.724 -30.892 1.00 60.53 179 GLN A O 1
ATOM 1393 N N . ARG A 1 180 ? 17.907 6.731 -30.370 1.00 66.69 180 ARG A N 1
ATOM 1394 C CA . ARG A 1 180 ? 16.766 7.156 -29.546 1.00 66.69 180 ARG A CA 1
ATOM 1395 C C . ARG A 1 180 ? 15.489 7.267 -30.374 1.00 66.69 180 ARG A C 1
ATOM 1397 O O . ARG A 1 180 ? 14.427 6.833 -29.928 1.00 66.69 180 ARG A O 1
ATOM 1404 N N . LEU A 1 181 ? 15.580 7.839 -31.574 1.00 66.88 181 LEU A N 1
ATOM 1405 C CA . LEU A 1 181 ? 14.440 7.972 -32.479 1.00 66.88 181 LEU A CA 1
ATOM 1406 C C . LEU A 1 181 ? 13.918 6.604 -32.933 1.00 66.88 181 LEU A C 1
ATOM 1408 O O . LEU A 1 181 ? 12.709 6.410 -33.041 1.00 66.88 181 LEU A O 1
ATOM 1412 N N . GLU A 1 182 ? 14.823 5.656 -33.162 1.00 69.38 182 GLU A N 1
ATOM 1413 C CA . GLU A 1 182 ? 14.473 4.308 -33.596 1.00 69.38 182 GLU A CA 1
ATOM 1414 C C . GLU A 1 182 ? 13.784 3.506 -32.490 1.00 69.38 182 GLU A C 1
ATOM 1416 O O . GLU A 1 182 ? 12.741 2.897 -32.730 1.00 69.38 182 GLU A O 1
ATOM 1421 N N . VAL A 1 183 ? 14.273 3.605 -31.250 1.00 65.75 183 VAL A N 1
ATOM 1422 C CA . VAL A 1 183 ? 13.593 3.029 -30.079 1.00 65.75 183 VAL A CA 1
ATOM 1423 C C . VAL A 1 183 ? 12.192 3.624 -29.917 1.00 65.75 183 VAL A C 1
ATOM 1425 O O . VAL A 1 183 ? 11.228 2.885 -29.725 1.00 65.75 183 VAL A O 1
ATOM 1428 N N . LEU A 1 184 ? 12.036 4.945 -30.058 1.00 70.50 184 LEU A N 1
ATOM 1429 C CA . LEU A 1 184 ? 10.724 5.597 -29.966 1.00 70.50 184 LEU A CA 1
ATOM 1430 C C . LEU A 1 184 ? 9.763 5.156 -31.080 1.00 70.50 184 LEU A C 1
ATOM 1432 O O . LEU A 1 184 ? 8.576 4.965 -30.817 1.00 70.50 184 LEU A O 1
ATOM 1436 N N . ARG A 1 185 ? 10.254 4.946 -32.308 1.00 72.88 185 ARG A N 1
ATOM 1437 C CA . ARG A 1 185 ? 9.445 4.401 -33.412 1.00 72.88 185 ARG A CA 1
ATOM 1438 C C . ARG A 1 185 ? 9.011 2.965 -33.152 1.00 72.88 185 ARG A C 1
ATOM 1440 O O . ARG A 1 185 ? 7.856 2.628 -33.404 1.00 72.88 185 ARG A O 1
ATOM 1447 N N . LEU A 1 186 ? 9.914 2.134 -32.637 1.00 66.69 186 LEU A N 1
ATOM 1448 C CA . LEU A 1 186 ? 9.614 0.757 -32.246 1.00 66.69 186 LEU A CA 1
ATOM 1449 C C . LEU A 1 186 ? 8.539 0.718 -31.156 1.00 66.69 186 LEU A C 1
ATOM 1451 O O . LEU A 1 186 ? 7.570 -0.028 -31.282 1.00 66.69 186 LEU A O 1
ATOM 1455 N N . LEU A 1 187 ? 8.652 1.583 -30.147 1.00 62.03 187 LEU A N 1
ATOM 1456 C CA . LEU A 1 187 ? 7.659 1.707 -29.082 1.00 62.03 187 LEU A CA 1
ATOM 1457 C C . LEU A 1 187 ? 6.306 2.228 -29.593 1.00 62.03 187 LEU A C 1
ATOM 1459 O O . LEU A 1 187 ? 5.278 1.693 -29.186 1.00 62.03 187 LEU A O 1
ATOM 1463 N N . ASP A 1 188 ? 6.265 3.201 -30.514 1.00 63.12 188 ASP A N 1
ATOM 1464 C CA . ASP A 1 188 ? 4.999 3.650 -31.127 1.00 63.12 188 ASP A CA 1
ATOM 1465 C C . ASP A 1 188 ? 4.359 2.545 -31.979 1.00 63.12 188 ASP A C 1
ATOM 1467 O O . ASP A 1 188 ? 3.143 2.358 -31.955 1.00 63.12 188 ASP A O 1
ATOM 1471 N N . ARG A 1 189 ? 5.168 1.753 -32.688 1.00 63.97 189 ARG A N 1
ATOM 1472 C CA . ARG A 1 189 ? 4.680 0.612 -33.468 1.00 63.97 189 ARG A CA 1
ATOM 1473 C C . ARG A 1 189 ? 4.089 -0.468 -32.565 1.00 63.97 189 ARG A C 1
ATOM 1475 O O . ARG A 1 189 ? 3.001 -0.954 -32.854 1.00 63.97 189 ARG A O 1
ATOM 1482 N N . ILE A 1 190 ? 4.750 -0.787 -31.451 1.00 63.12 190 ILE A N 1
ATOM 1483 C CA . ILE A 1 190 ? 4.223 -1.704 -30.430 1.00 63.12 190 ILE A CA 1
ATOM 1484 C C . ILE A 1 190 ? 2.930 -1.137 -29.833 1.00 63.12 190 ILE A C 1
ATOM 1486 O O . ILE A 1 190 ? 1.933 -1.849 -29.760 1.00 63.12 190 ILE A O 1
ATOM 1490 N N . ARG A 1 191 ? 2.893 0.158 -29.493 1.00 52.81 191 ARG A N 1
ATOM 1491 C CA . ARG A 1 191 ? 1.695 0.827 -28.962 1.00 52.81 191 ARG A CA 1
ATOM 1492 C C . ARG A 1 191 ? 0.497 0.716 -29.905 1.00 52.81 191 ARG A C 1
ATOM 1494 O O . ARG A 1 191 ? -0.603 0.446 -29.446 1.00 52.81 191 ARG A O 1
ATOM 1501 N N . ARG A 1 192 ? 0.698 0.888 -31.213 1.00 57.56 192 ARG A N 1
ATOM 1502 C CA . ARG A 1 192 ? -0.368 0.751 -32.225 1.00 57.56 192 ARG A CA 1
ATOM 1503 C C . ARG A 1 192 ? -0.848 -0.685 -32.416 1.00 57.56 192 ARG A C 1
ATOM 1505 O O . ARG A 1 192 ? -1.986 -0.889 -32.815 1.00 57.56 192 ARG A O 1
ATOM 1512 N N . VAL A 1 193 ? 0.015 -1.665 -32.159 1.00 61.03 193 VAL A N 1
ATOM 1513 C CA . VAL A 1 193 ? -0.341 -3.090 -32.221 1.00 61.03 193 VAL A CA 1
ATOM 1514 C C . VAL A 1 193 ? -1.094 -3.519 -30.959 1.00 61.03 193 VAL A C 1
ATOM 1516 O O . VAL A 1 193 ? -2.020 -4.317 -31.045 1.00 61.03 193 VAL A O 1
ATOM 1519 N N . VAL A 1 194 ? -0.722 -2.975 -29.798 1.00 47.69 194 VAL A N 1
ATOM 1520 C CA . VAL A 1 194 ? -1.317 -3.312 -28.492 1.00 47.69 194 VAL A CA 1
ATOM 1521 C C . VAL A 1 194 ? -2.592 -2.504 -28.204 1.00 47.69 194 VAL A C 1
ATOM 1523 O O . VAL A 1 194 ? -3.462 -2.970 -27.476 1.00 47.69 194 VAL A O 1
ATOM 1526 N N . SER A 1 195 ? -2.749 -1.328 -28.813 1.00 49.47 195 SER A N 1
ATOM 1527 C CA . SER A 1 195 ? -4.000 -0.567 -28.839 1.00 49.47 195 SER A CA 1
ATOM 1528 C C . SER A 1 195 ? -4.427 -0.338 -30.289 1.00 49.47 195 SER A C 1
ATOM 1530 O O . SER A 1 195 ? -4.159 0.742 -30.835 1.00 49.47 195 SER A O 1
ATOM 1532 N N . PRO A 1 196 ? -5.074 -1.324 -30.940 1.00 45.09 196 PRO A N 1
ATOM 1533 C CA . PRO A 1 196 ? -5.815 -1.029 -32.152 1.00 45.09 196 PRO A CA 1
ATOM 1534 C C . PRO A 1 196 ? -6.871 0.017 -31.783 1.00 45.09 196 PRO A C 1
ATOM 1536 O O . PRO A 1 196 ? -7.546 -0.089 -30.763 1.00 45.09 196 PRO A O 1
ATOM 1539 N N . GLN A 1 197 ? -6.917 1.094 -32.556 1.00 51.12 197 GLN A N 1
ATOM 1540 C CA . GLN A 1 197 ? -7.925 2.137 -32.433 1.00 51.12 197 GLN A CA 1
ATOM 1541 C C . GLN A 1 197 ? -9.309 1.503 -32.588 1.00 51.12 197 GLN A C 1
ATOM 1543 O O . GLN A 1 197 ? -9.727 1.277 -33.713 1.00 51.12 197 GLN A O 1
ATOM 1548 N N . ASP A 1 198 ? -9.985 1.239 -31.477 1.00 42.97 198 ASP A N 1
ATOM 1549 C CA . ASP A 1 198 ? -11.431 1.073 -31.411 1.00 42.97 198 ASP A CA 1
ATOM 1550 C C . ASP A 1 198 ? -11.900 1.583 -30.049 1.00 42.97 198 ASP A C 1
ATOM 1552 O O . ASP A 1 198 ? -11.994 0.842 -29.081 1.00 42.97 198 ASP A O 1
ATOM 1556 N N . GLU A 1 199 ? -12.161 2.884 -29.990 1.00 36.12 199 GLU A N 1
ATOM 1557 C CA . GLU A 1 199 ? -13.430 3.375 -29.454 1.00 36.12 199 GLU A CA 1
ATOM 1558 C C . GLU A 1 199 ? -13.772 4.687 -30.190 1.00 36.12 199 GLU A C 1
ATOM 1560 O O . GLU A 1 199 ? -13.065 5.690 -30.036 1.00 36.12 199 GLU A O 1
ATOM 1565 N N . PRO A 1 200 ? -14.811 4.704 -31.052 1.00 31.33 200 PRO A N 1
ATOM 1566 C CA . PRO A 1 200 ? -15.469 5.941 -31.443 1.00 31.33 200 PRO A CA 1
ATOM 1567 C C . PRO A 1 200 ? -16.293 6.501 -30.267 1.00 31.33 200 PRO A C 1
ATOM 1569 O O . PRO A 1 200 ? -16.616 5.776 -29.328 1.00 31.33 200 PRO A O 1
ATOM 1572 N N . PRO A 1 201 ? -16.611 7.806 -30.299 1.00 47.16 201 PRO A N 1
ATOM 1573 C CA . PRO A 1 201 ? -16.810 8.611 -29.102 1.00 47.16 201 PRO A CA 1
ATOM 1574 C C . PRO A 1 201 ? -18.239 8.507 -28.585 1.00 47.16 201 PRO A C 1
ATOM 1576 O O . PRO A 1 201 ? -19.128 8.929 -29.314 1.00 47.16 201 PRO A O 1
ATOM 1579 N N . PHE A 1 202 ? -18.440 8.070 -27.338 1.00 43.44 202 PHE A N 1
ATOM 1580 C CA . PHE A 1 202 ? -19.554 8.488 -26.472 1.00 43.44 202 PHE A CA 1
ATOM 1581 C C . PHE A 1 202 ? -19.132 8.408 -25.003 1.00 43.44 202 PHE A C 1
ATOM 1583 O O . PHE A 1 202 ? -18.676 7.322 -24.586 1.00 43.44 202 PHE A O 1
#

pLDDT: mean 70.91, std 18.78, range [29.88, 97.56]